Protein AF-A0A7V4H271-F1 (afdb_monomer_lite)

Structure (mmCIF, N/CA/C/O backbone):
data_AF-A0A7V4H271-F1
#
_entry.id   AF-A0A7V4H271-F1
#
loop_
_atom_site.group_PDB
_atom_site.id
_atom_site.type_symbol
_atom_site.label_atom_id
_atom_site.label_alt_id
_atom_site.label_comp_id
_atom_site.label_asym_id
_atom_site.label_entity_id
_atom_site.label_seq_id
_atom_site.pdbx_PDB_ins_code
_atom_site.Cartn_x
_atom_site.Cartn_y
_atom_site.Cartn_z
_atom_site.occupancy
_atom_site.B_iso_or_equiv
_atom_site.auth_seq_id
_atom_site.auth_comp_id
_atom_site.auth_asym_id
_atom_site.auth_atom_id
_atom_site.pdbx_PDB_model_num
ATOM 1 N N . MET A 1 1 ? 0.974 4.934 11.395 1.00 33.28 1 MET A N 1
ATOM 2 C CA . MET A 1 1 ? 0.168 5.145 12.630 1.00 33.28 1 MET A CA 1
ATOM 3 C C . MET A 1 1 ? -0.863 6.237 12.352 1.00 33.28 1 MET A C 1
ATOM 5 O O . MET A 1 1 ? -0.524 7.142 11.602 1.00 33.28 1 MET A O 1
ATOM 9 N N . PRO A 1 2 ? -2.109 6.169 12.863 1.00 35.03 2 PRO A N 1
ATOM 10 C CA . PRO A 1 2 ? -2.952 7.366 12.908 1.00 35.03 2 PRO A CA 1
ATOM 11 C C . PRO A 1 2 ? -2.211 8.422 13.735 1.00 35.03 2 PRO A C 1
ATOM 13 O O . PRO A 1 2 ? -1.497 8.028 14.656 1.00 35.03 2 PRO A O 1
ATOM 16 N N . GLY A 1 3 ? -2.304 9.696 13.335 1.00 47.62 3 GLY A N 1
ATOM 17 C CA . GLY A 1 3 ? -1.490 10.799 13.856 1.00 47.62 3 GLY A CA 1
ATOM 18 C C . GLY A 1 3 ? -1.219 10.650 15.347 1.00 47.62 3 GLY A C 1
ATOM 19 O O . GLY A 1 3 ? -2.148 10.459 16.128 1.00 47.62 3 GLY A O 1
ATOM 20 N N . ILE A 1 4 ? 0.059 10.624 15.725 1.00 58.94 4 ILE A N 1
ATOM 21 C CA . ILE A 1 4 ? 0.454 10.429 17.118 1.00 58.94 4 ILE A CA 1
ATOM 22 C C . ILE A 1 4 ? -0.065 11.643 17.889 1.00 58.94 4 ILE A C 1
ATOM 24 O O . ILE A 1 4 ? 0.517 12.722 17.819 1.00 58.94 4 ILE A O 1
ATOM 28 N N . VAL A 1 5 ? -1.187 11.471 18.586 1.00 68.25 5 VAL A N 1
ATOM 29 C CA . VAL A 1 5 ? -1.657 12.435 19.577 1.00 68.25 5 VAL A CA 1
ATOM 30 C C . VAL A 1 5 ? -0.711 12.299 20.768 1.00 68.25 5 VAL A C 1
ATOM 32 O O . VAL A 1 5 ? -0.564 11.181 21.279 1.00 68.25 5 VAL A O 1
ATOM 35 N N . PRO A 1 6 ? -0.037 13.374 21.210 1.00 76.38 6 PRO A N 1
ATOM 36 C CA . PRO A 1 6 ? 0.824 13.300 22.380 1.00 76.38 6 PRO A CA 1
ATOM 37 C C . PRO A 1 6 ? 0.046 12.743 23.576 1.00 76.38 6 PRO A C 1
ATOM 39 O O . PRO A 1 6 ? -1.102 13.126 23.807 1.00 76.38 6 PRO A O 1
ATOM 42 N N . LYS A 1 7 ? 0.660 11.836 24.347 1.00 76.25 7 LYS A N 1
ATOM 43 C CA . LYS A 1 7 ? 0.005 11.228 25.520 1.00 76.25 7 LYS A CA 1
ATOM 44 C C . LYS A 1 7 ? -0.513 12.285 26.501 1.00 76.25 7 LYS A C 1
ATOM 46 O O . LYS A 1 7 ? -1.609 12.120 27.018 1.00 76.25 7 LYS A O 1
ATOM 51 N N . SER A 1 8 ? 0.223 13.386 26.659 1.00 80.88 8 SER A N 1
ATOM 52 C CA . SER A 1 8 ? -0.173 14.536 27.477 1.00 80.88 8 SER A CA 1
ATOM 53 C C . SER A 1 8 ? -1.496 15.164 27.032 1.00 80.88 8 SER A C 1
ATOM 55 O O . SER A 1 8 ? -2.325 15.488 27.872 1.00 80.88 8 SER A O 1
ATOM 57 N N . VAL A 1 9 ? -1.740 15.274 25.722 1.00 84.19 9 VAL A N 1
ATOM 58 C CA . VAL A 1 9 ? -2.999 15.810 25.178 1.00 84.19 9 VAL A CA 1
ATOM 59 C C . VAL A 1 9 ? -4.154 14.843 25.440 1.00 84.19 9 VAL A C 1
ATOM 61 O O . VAL A 1 9 ? -5.241 15.263 25.824 1.00 84.19 9 VAL A O 1
ATOM 64 N N . LEU A 1 10 ? -3.927 13.534 25.282 1.00 84.69 10 LEU A N 1
ATOM 65 C CA . LEU A 1 10 ? -4.943 12.524 25.603 1.00 84.69 10 LEU A CA 1
ATOM 66 C C . LEU A 1 10 ? -5.294 12.517 27.095 1.00 84.69 10 LEU A C 1
ATOM 68 O O . LEU A 1 10 ? -6.457 12.335 27.445 1.00 84.69 10 LEU A O 1
ATOM 72 N N . GLU A 1 11 ? -4.307 12.696 27.969 1.00 85.56 11 GLU A N 1
ATOM 73 C CA . GLU A 1 11 ? -4.520 12.814 29.414 1.00 85.56 11 GLU A CA 1
ATOM 74 C C . GLU A 1 11 ? -5.268 14.097 29.775 1.00 85.56 11 GLU A C 1
ATOM 76 O O . GLU A 1 11 ? -6.215 14.037 30.555 1.00 85.56 11 GLU A O 1
ATOM 81 N N . GLU A 1 12 ? -4.928 15.231 29.160 1.00 87.88 12 GLU A N 1
ATOM 82 C CA . GLU A 1 12 ? -5.643 16.491 29.375 1.00 87.88 12 GLU A CA 1
ATOM 83 C C . GLU A 1 12 ? -7.119 16.390 28.968 1.00 87.88 12 GLU A C 1
ATOM 85 O O . GLU A 1 12 ? -8.000 16.806 29.721 1.00 87.88 12 GLU A O 1
ATOM 90 N N . ILE A 1 13 ? -7.409 15.767 27.821 1.00 89.81 13 ILE A N 1
ATOM 91 C CA . ILE A 1 13 ? -8.789 15.511 27.392 1.00 89.81 13 ILE A CA 1
ATOM 92 C C . ILE A 1 13 ? -9.503 14.607 28.405 1.00 89.81 13 ILE A C 1
ATOM 94 O O . ILE A 1 13 ? -10.624 14.915 28.795 1.00 89.81 13 ILE A O 1
ATOM 98 N N . ARG A 1 14 ? -8.865 13.529 28.888 1.00 88.06 14 ARG A N 1
ATOM 99 C CA . ARG A 1 14 ? -9.463 12.648 29.913 1.00 88.06 14 ARG A CA 1
ATOM 100 C C . ARG A 1 14 ? -9.766 13.376 31.218 1.00 88.06 14 ARG A C 1
ATOM 102 O O . ARG A 1 14 ? -10.777 13.085 31.839 1.00 88.06 14 ARG A O 1
ATOM 109 N N . LEU A 1 15 ? -8.908 14.307 31.633 1.00 87.56 15 LEU A N 1
ATOM 110 C CA . LEU A 1 15 ? -9.113 15.086 32.856 1.00 87.56 15 LEU A CA 1
ATOM 111 C C . LEU A 1 15 ? -10.290 16.060 32.742 1.00 87.56 15 LEU A C 1
ATOM 113 O O . LEU A 1 15 ? -10.926 16.364 33.747 1.00 87.56 15 LEU A O 1
ATOM 117 N N . ARG A 1 16 ? -10.578 16.554 31.533 1.00 91.25 16 ARG A N 1
ATOM 118 C CA . ARG A 1 16 ? -11.655 17.525 31.282 1.00 91.25 16 ARG A CA 1
ATOM 119 C C . ARG A 1 16 ? -12.960 16.899 30.793 1.00 91.25 16 ARG A C 1
ATOM 121 O O . ARG A 1 16 ? -13.993 17.561 30.807 1.00 91.25 16 ARG A O 1
ATOM 128 N N . CYS A 1 17 ? -12.928 15.653 30.334 1.00 92.94 17 CYS A N 1
ATOM 129 C CA . CYS A 1 17 ? -14.095 14.916 29.862 1.00 92.94 17 CYS A CA 1
ATOM 130 C C . CYS A 1 17 ? -14.428 13.777 30.821 1.00 92.94 17 CYS A C 1
ATOM 132 O O . CYS A 1 17 ? -14.028 12.636 30.584 1.00 92.94 17 CYS A O 1
ATOM 134 N N . ASP A 1 18 ? -15.206 14.079 31.864 1.00 94.50 18 ASP A N 1
ATOM 135 C CA . ASP A 1 18 ? -15.775 13.032 32.709 1.00 94.50 18 ASP A CA 1
ATOM 136 C C . ASP A 1 18 ? -16.677 12.112 31.875 1.00 94.50 18 ASP A C 1
ATOM 138 O O . ASP A 1 18 ? -17.563 12.560 31.137 1.00 94.50 18 ASP A O 1
ATOM 142 N N . ILE A 1 19 ? -16.441 10.804 31.973 1.00 95.38 19 ILE A N 1
ATOM 143 C CA . ILE A 1 19 ? -17.148 9.822 31.154 1.00 95.38 19 ILE A CA 1
ATOM 144 C C . ILE A 1 19 ? -18.667 9.824 31.386 1.00 95.38 19 ILE A C 1
ATOM 146 O O . ILE A 1 19 ? -19.418 9.567 30.445 1.00 95.38 19 ILE A O 1
ATOM 150 N N . ALA A 1 20 ? -19.143 10.111 32.602 1.00 95.69 20 ALA A N 1
ATOM 151 C CA . ALA A 1 20 ? -20.573 10.158 32.890 1.00 95.69 20 ALA A CA 1
ATOM 152 C C . ALA A 1 20 ? -21.220 11.403 32.280 1.00 95.69 20 ALA A C 1
ATOM 154 O O . ALA A 1 20 ? -22.315 11.293 31.734 1.00 95.69 20 ALA A O 1
ATOM 155 N N . ASP A 1 21 ? -20.524 12.540 32.278 1.00 94.56 21 ASP A N 1
ATOM 156 C CA . ASP A 1 21 ? -21.005 13.774 31.647 1.00 94.56 21 ASP A CA 1
ATOM 157 C C . ASP A 1 21 ? -21.030 13.662 30.118 1.00 94.56 21 ASP A C 1
ATOM 159 O O . ASP A 1 21 ? -21.967 14.119 29.452 1.00 94.56 21 ASP A O 1
ATOM 163 N N . VAL A 1 22 ? -20.003 13.035 29.535 1.00 95.00 22 VAL A N 1
ATOM 164 C CA . VAL A 1 22 ? -19.958 12.783 28.090 1.00 95.00 22 VAL A CA 1
ATOM 165 C C . VAL A 1 22 ? -21.084 11.841 27.688 1.00 95.00 22 VAL A C 1
ATOM 167 O O . VAL A 1 22 ? -21.885 12.200 26.829 1.00 95.00 22 VAL A O 1
ATOM 170 N N . ILE A 1 23 ? -21.206 10.674 28.321 1.00 96.19 23 ILE A N 1
ATOM 171 C CA . ILE A 1 23 ? -22.254 9.705 27.971 1.00 96.19 23 ILE A CA 1
ATOM 172 C C . ILE A 1 23 ? -23.649 10.275 28.266 1.00 96.19 23 ILE A C 1
ATOM 174 O O . ILE A 1 23 ? -24.548 10.155 27.436 1.00 96.19 23 ILE A O 1
ATOM 178 N N . GLY A 1 24 ? -23.815 10.949 29.405 1.00 94.94 24 GLY A N 1
ATOM 179 C CA . GLY A 1 24 ? -25.074 11.563 29.827 1.00 94.94 24 GLY A CA 1
ATOM 180 C C . GLY A 1 24 ? -25.591 12.641 28.874 1.00 94.94 24 GLY A C 1
ATOM 181 O O . GLY A 1 24 ? -26.789 12.914 28.859 1.00 94.94 24 GLY A O 1
ATOM 182 N N . SER A 1 25 ? -24.716 13.218 28.043 1.00 94.31 25 SER A N 1
ATOM 183 C CA . SER A 1 25 ? -25.130 14.149 26.987 1.00 94.31 25 SER A CA 1
ATOM 184 C C . SER A 1 25 ? -25.765 13.474 25.767 1.00 94.31 25 SER A C 1
ATOM 186 O O . SER A 1 25 ? -26.483 14.141 25.028 1.00 94.31 25 SER A O 1
ATOM 188 N N . TYR A 1 26 ? -25.542 12.171 25.566 1.00 92.56 26 TYR A N 1
ATOM 189 C CA . TYR A 1 26 ? -26.153 11.408 24.472 1.00 92.56 26 TYR A CA 1
ATOM 190 C C . TYR A 1 26 ? -27.491 10.791 24.873 1.00 92.56 26 TYR A C 1
ATOM 192 O O . TYR A 1 26 ? -28.430 10.770 24.079 1.00 92.56 26 TYR A O 1
ATOM 200 N N . PHE A 1 27 ? -27.591 10.274 26.098 1.00 94.88 27 PHE A N 1
ATOM 201 C CA . PHE A 1 27 ? -28.819 9.682 26.620 1.00 94.88 27 PHE A CA 1
ATOM 202 C C . PHE A 1 27 ? -28.852 9.700 28.148 1.00 94.88 27 PHE A C 1
ATOM 204 O O . PHE A 1 27 ? -27.830 9.807 28.824 1.00 94.88 27 PHE A O 1
ATOM 211 N N . HIS A 1 28 ? -30.055 9.563 28.705 1.00 94.06 28 HIS A N 1
ATOM 212 C CA . HIS A 1 28 ? -30.266 9.636 30.145 1.00 94.06 28 HIS A CA 1
ATOM 213 C C . HIS A 1 28 ? -29.589 8.477 30.897 1.00 94.06 28 HIS A C 1
ATOM 215 O O . HIS A 1 28 ? -29.847 7.301 30.630 1.00 94.06 28 HIS A O 1
ATOM 221 N N . LEU A 1 29 ? -28.771 8.828 31.890 1.00 95.94 29 LEU A N 1
ATOM 222 C CA . LEU A 1 29 ? -28.121 7.903 32.813 1.00 95.94 29 LEU A CA 1
ATOM 223 C C . LEU A 1 29 ? -28.858 7.874 34.158 1.00 95.94 29 LEU A C 1
ATOM 225 O O . LEU A 1 29 ? -28.983 8.894 34.834 1.00 95.94 29 LEU A O 1
ATOM 229 N N . GLN A 1 30 ? -29.292 6.690 34.593 1.00 95.06 30 GLN A N 1
ATOM 230 C CA . GLN A 1 30 ? -29.916 6.500 35.902 1.00 95.06 30 GLN A CA 1
ATOM 231 C C . GLN A 1 30 ? -28.858 6.226 36.971 1.00 95.06 30 GLN A C 1
ATOM 233 O O . GLN A 1 30 ? -28.007 5.349 36.812 1.00 95.06 30 GLN A O 1
ATOM 238 N N . LYS A 1 31 ? -28.923 6.935 38.100 1.00 94.69 31 LYS A N 1
ATOM 239 C CA . LYS A 1 31 ? -27.991 6.724 39.215 1.00 94.69 31 LYS A CA 1
ATOM 240 C C . LYS A 1 31 ? -28.221 5.357 39.870 1.00 94.69 31 LYS A C 1
ATOM 242 O O . LYS A 1 31 ? -29.351 4.977 40.162 1.00 94.69 31 LYS A O 1
ATOM 247 N N . SER A 1 32 ? -27.140 4.626 40.121 1.00 91.31 32 SER A N 1
ATOM 248 C CA . SER A 1 32 ? -27.144 3.307 40.758 1.00 91.31 32 SER A CA 1
ATOM 249 C C . SER A 1 32 ? -25.973 3.207 41.738 1.00 91.31 32 SER A C 1
ATOM 251 O O . SER A 1 32 ? -24.875 2.766 41.393 1.00 91.31 32 SER A O 1
ATOM 253 N N . GLY A 1 33 ? -26.201 3.657 42.975 1.00 91.88 33 GLY A N 1
ATOM 254 C CA . GLY A 1 33 ? -25.150 3.787 43.985 1.00 91.88 33 GLY A CA 1
ATOM 255 C C . GLY A 1 33 ? -24.101 4.825 43.571 1.00 91.88 33 GLY A C 1
ATOM 256 O O . GLY A 1 33 ? -24.437 5.977 43.298 1.00 91.88 33 GLY A O 1
ATOM 257 N N . ALA A 1 34 ? -22.835 4.404 43.518 1.00 89.81 34 ALA A N 1
ATOM 258 C CA . ALA A 1 34 ? -21.705 5.228 43.072 1.00 89.81 34 ALA A CA 1
ATOM 259 C C . ALA A 1 34 ? -21.472 5.200 41.543 1.00 89.81 34 ALA A C 1
ATOM 261 O O . ALA A 1 34 ? -20.534 5.824 41.053 1.00 89.81 34 ALA A O 1
ATOM 262 N N . ALA A 1 35 ? -22.288 4.453 40.797 1.00 94.44 35 ALA A N 1
ATOM 263 C CA . ALA A 1 35 ? -22.209 4.305 39.347 1.00 94.44 35 ALA A CA 1
ATOM 264 C C . ALA A 1 35 ? -23.510 4.779 38.681 1.00 94.44 35 ALA A C 1
ATOM 266 O O . ALA A 1 35 ? -24.483 5.131 39.352 1.00 94.44 35 ALA A O 1
ATOM 267 N N . PHE A 1 36 ? -23.537 4.746 37.354 1.00 97.25 36 PHE A N 1
ATOM 268 C CA . PHE A 1 36 ? -24.736 4.980 36.558 1.00 97.25 36 PHE A CA 1
ATOM 269 C C . PHE A 1 36 ? -25.075 3.755 35.714 1.00 97.25 36 PHE A C 1
ATOM 271 O O . PHE A 1 36 ? -24.195 2.952 35.398 1.00 97.25 36 PHE A O 1
ATOM 278 N N . LYS A 1 37 ? -26.350 3.623 35.346 1.00 96.75 37 LYS A N 1
ATOM 279 C CA . LYS A 1 37 ? -26.854 2.572 34.464 1.00 96.75 37 LYS A CA 1
ATOM 280 C C . LYS A 1 37 ? -27.816 3.117 33.408 1.00 96.75 37 LYS A C 1
ATOM 282 O O . LYS A 1 37 ? -28.496 4.114 33.648 1.00 96.75 37 LYS A O 1
ATOM 287 N N . ALA A 1 38 ? -27.899 2.443 32.268 1.00 96.69 38 ALA A N 1
ATOM 288 C CA . ALA A 1 38 ? -28.838 2.732 31.186 1.00 96.69 38 ALA A CA 1
ATOM 289 C C . ALA A 1 38 ? -29.110 1.479 30.336 1.00 96.69 38 ALA A C 1
ATOM 291 O O . ALA A 1 38 ? -28.474 0.438 30.520 1.00 96.69 38 ALA A O 1
ATOM 292 N N . LEU A 1 39 ? -30.063 1.582 29.406 1.00 96.31 39 LEU A N 1
ATOM 293 C CA . LEU A 1 39 ? -30.161 0.633 28.298 1.00 96.31 39 LEU A CA 1
ATOM 294 C C . LEU A 1 39 ? -28.960 0.838 27.371 1.00 96.31 39 LEU A C 1
ATOM 296 O O . LEU A 1 39 ? -28.545 1.969 27.118 1.00 96.31 39 LEU A O 1
ATOM 300 N N . CYS A 1 40 ? -28.389 -0.253 26.883 1.00 95.12 40 CYS A N 1
ATOM 301 C CA . CYS A 1 40 ? -27.230 -0.207 26.018 1.00 95.12 40 CYS A CA 1
ATOM 302 C C . CYS A 1 40 ? -27.588 0.388 24.651 1.00 95.12 40 CYS A C 1
ATOM 304 O O . CYS A 1 40 ? -28.499 -0.107 23.991 1.00 95.12 40 CYS A O 1
ATOM 306 N N . PRO A 1 41 ? -26.838 1.391 24.167 1.00 93.12 41 PRO A N 1
ATOM 307 C CA . PRO A 1 41 ? -27.053 1.939 22.830 1.00 93.12 41 PRO A CA 1
ATOM 308 C C . PRO A 1 41 ? -26.542 1.011 21.715 1.00 93.12 41 PRO A C 1
ATOM 310 O O . PRO A 1 41 ? -26.863 1.209 20.549 1.00 93.12 41 PRO A O 1
ATOM 313 N N . PHE A 1 42 ? -25.738 -0.004 22.053 1.00 91.19 42 PHE A N 1
ATOM 314 C CA . PHE A 1 42 ? -25.037 -0.853 21.081 1.00 91.19 42 PHE A CA 1
ATOM 315 C C . PHE A 1 42 ? -25.748 -2.175 20.780 1.00 91.19 42 PHE A C 1
ATOM 317 O O . PHE A 1 42 ? -25.318 -2.918 19.901 1.00 91.19 42 PHE A O 1
ATOM 324 N N . HIS A 1 43 ? -26.812 -2.503 21.512 1.00 92.25 43 HIS A N 1
ATOM 325 C CA . HIS A 1 43 ? -27.652 -3.663 21.228 1.00 92.25 43 HIS A CA 1
ATOM 326 C C . HIS A 1 43 ? -29.060 -3.451 21.788 1.00 92.25 43 HIS A C 1
ATOM 328 O O . HIS A 1 43 ? -29.272 -2.624 22.668 1.00 92.25 43 HIS A O 1
ATOM 334 N N . LYS A 1 44 ? -30.041 -4.198 21.277 1.00 92.31 44 LYS A N 1
ATOM 335 C CA . LYS A 1 44 ? -31.431 -4.086 21.734 1.00 92.31 44 LYS A CA 1
ATOM 336 C C . LYS A 1 44 ? -31.652 -4.924 22.992 1.00 92.31 44 LYS A C 1
ATOM 338 O O . LYS A 1 44 ? -31.523 -6.143 22.944 1.00 92.31 44 LYS A O 1
ATOM 343 N N . GLU A 1 45 ? -32.068 -4.278 24.075 1.00 92.94 45 GLU A N 1
ATOM 344 C CA . GLU A 1 45 ? -32.424 -4.921 25.344 1.00 92.94 45 GLU A CA 1
ATOM 345 C C . GLU A 1 45 ? -33.600 -4.211 26.035 1.00 92.94 45 GLU A C 1
ATOM 347 O O . GLU A 1 45 ? -33.958 -3.088 25.680 1.00 92.94 45 GLU A O 1
ATOM 352 N N . LYS A 1 46 ? -34.218 -4.877 27.020 1.00 91.94 46 LYS A N 1
ATOM 353 C CA . LYS A 1 46 ? -35.309 -4.311 27.844 1.00 91.94 46 LYS A CA 1
ATOM 354 C C . LYS A 1 46 ? -34.885 -3.995 29.279 1.00 91.94 46 LYS A C 1
ATOM 356 O O . LYS A 1 46 ? -35.549 -3.219 29.959 1.00 91.94 46 LYS A O 1
ATOM 361 N N . THR A 1 47 ? -33.802 -4.605 29.747 1.00 92.75 47 THR A N 1
ATOM 362 C CA . THR A 1 47 ? -33.257 -4.435 31.096 1.00 92.75 47 THR A CA 1
ATOM 363 C C . THR A 1 47 ? -31.939 -3.671 31.010 1.00 92.75 47 THR A C 1
ATOM 365 O O . THR A 1 47 ? -31.096 -4.090 30.227 1.00 92.75 47 THR A O 1
ATOM 368 N N . PRO A 1 48 ? -31.720 -2.595 31.789 1.00 94.81 48 PRO A N 1
ATOM 369 C CA . PRO A 1 48 ? -30.468 -1.838 31.753 1.00 94.81 48 PRO A CA 1
ATOM 370 C C . PRO A 1 48 ? -29.242 -2.710 32.058 1.00 94.81 48 PRO A C 1
ATOM 372 O O . PRO A 1 48 ? -29.087 -3.152 33.197 1.00 94.81 48 PRO A O 1
ATOM 375 N N . SER A 1 49 ? -28.365 -2.934 31.073 1.00 95.25 49 SER A N 1
ATOM 376 C CA . SER A 1 49 ? -27.084 -3.635 31.274 1.00 95.25 49 SER A CA 1
ATOM 377 C C . SER A 1 49 ? -25.859 -2.753 31.034 1.00 95.25 49 SER A C 1
ATOM 379 O O . SER A 1 49 ? -24.729 -3.184 31.277 1.00 95.25 49 SER A O 1
ATOM 381 N N . PHE A 1 50 ? -26.057 -1.515 30.577 1.00 97.25 50 PHE A N 1
ATOM 382 C CA . PHE A 1 50 ? -24.989 -0.554 30.335 1.00 97.25 50 PHE A CA 1
ATOM 383 C C . PHE A 1 50 ? -24.637 0.187 31.619 1.00 97.25 50 PHE A C 1
ATOM 385 O O . PHE A 1 50 ? -25.456 0.936 32.140 1.00 97.25 50 PHE A O 1
ATOM 392 N N . HIS A 1 51 ? -23.428 -0.017 32.134 1.00 97.31 51 HIS A N 1
ATOM 393 C CA . HIS A 1 51 ? -22.947 0.595 33.368 1.00 97.31 51 HIS A CA 1
ATOM 394 C C . HIS A 1 51 ? -21.824 1.590 33.082 1.00 97.31 51 HIS A C 1
ATOM 396 O O . HIS A 1 51 ? -20.902 1.298 32.321 1.00 97.31 51 HIS A O 1
ATOM 402 N N . VAL A 1 52 ? -21.859 2.738 33.757 1.00 97.62 52 VAL A N 1
ATOM 403 C CA . VAL A 1 52 ? -20.816 3.769 33.708 1.00 97.62 52 VAL A CA 1
ATOM 404 C C . VAL A 1 52 ? -20.257 3.968 35.108 1.00 97.62 52 VAL A C 1
ATOM 406 O O . VAL A 1 52 ? -21.006 4.190 36.061 1.00 97.62 52 VAL A O 1
ATOM 409 N N . ASN A 1 53 ? -18.936 3.883 35.245 1.00 96.44 53 ASN A N 1
ATOM 410 C CA . ASN A 1 53 ? -18.235 4.097 36.504 1.00 96.44 53 ASN A CA 1
ATOM 411 C C . ASN A 1 53 ? -17.402 5.389 36.419 1.00 96.44 53 ASN A C 1
ATOM 413 O O . ASN A 1 53 ? -16.311 5.352 35.842 1.00 96.44 53 ASN A O 1
ATOM 417 N N . PRO A 1 54 ? -17.865 6.502 37.021 1.00 93.69 54 PRO A N 1
ATOM 418 C CA . PRO A 1 54 ? -17.152 7.781 36.975 1.00 93.69 54 PRO A CA 1
ATOM 419 C C . PRO A 1 54 ? -15.791 7.708 37.671 1.00 93.69 54 PRO A C 1
ATOM 421 O O . PRO A 1 54 ? -14.801 8.235 37.186 1.00 93.69 54 PRO A O 1
ATOM 424 N N . ARG A 1 55 ? -15.676 6.970 38.782 1.00 91.88 55 ARG A N 1
ATOM 425 C CA . ARG A 1 55 ? -14.402 6.864 39.513 1.00 91.88 55 ARG A CA 1
ATOM 426 C C . ARG A 1 55 ? -13.313 6.173 38.691 1.00 91.88 55 ARG A C 1
ATOM 428 O O . ARG A 1 55 ? -12.147 6.535 38.784 1.00 91.88 55 ARG A O 1
ATOM 435 N N . ARG A 1 56 ? -13.687 5.150 37.921 1.00 92.31 56 ARG A N 1
ATOM 436 C CA . ARG A 1 56 ? -12.765 4.398 37.057 1.00 92.31 56 ARG A CA 1
ATOM 437 C C . ARG A 1 56 ? -12.660 4.977 35.643 1.00 92.31 56 ARG A C 1
ATOM 439 O O . ARG A 1 56 ? -11.842 4.472 34.885 1.00 92.31 56 ARG A O 1
ATOM 446 N N . GLN A 1 57 ? -13.472 5.980 35.295 1.00 94.44 57 GLN A N 1
ATOM 447 C CA . GLN A 1 57 ? -13.563 6.575 33.954 1.00 94.44 57 GLN A CA 1
ATOM 448 C C . GLN A 1 57 ? -13.764 5.532 32.834 1.00 94.44 57 GLN A C 1
ATOM 450 O O . GLN A 1 57 ? -13.145 5.601 31.773 1.00 94.44 57 GLN A O 1
ATOM 455 N N . ILE A 1 58 ? -14.630 4.541 33.078 1.00 95.69 58 ILE A N 1
ATOM 456 C CA . ILE A 1 58 ? -14.949 3.472 32.116 1.00 95.69 58 ILE A CA 1
ATOM 457 C C . ILE A 1 58 ? -16.449 3.195 32.040 1.00 95.69 58 ILE A C 1
ATOM 459 O O . ILE A 1 58 ? -17.184 3.391 33.013 1.00 95.69 58 ILE A O 1
ATOM 463 N N . PHE A 1 59 ? -16.880 2.659 30.901 1.00 97.12 59 PHE A N 1
ATOM 464 C CA . PHE A 1 59 ? -18.184 2.029 30.741 1.00 97.12 59 PHE A CA 1
ATOM 465 C C . PHE A 1 59 ? -18.028 0.539 30.424 1.00 97.12 59 PHE A C 1
ATOM 467 O O . PHE A 1 59 ? -17.010 0.101 29.879 1.00 97.12 59 PHE A O 1
ATOM 474 N N . HIS A 1 60 ? -19.049 -0.240 30.758 1.00 96.31 60 HIS A N 1
ATOM 475 C CA . HIS A 1 60 ? -19.149 -1.641 30.382 1.00 96.31 60 HIS A CA 1
ATOM 476 C C . HIS A 1 60 ? -20.615 -2.056 30.277 1.00 96.31 60 HIS A C 1
ATOM 478 O O . HIS A 1 60 ? -21.415 -1.779 31.170 1.00 96.31 60 HIS A O 1
ATOM 484 N N . CYS A 1 61 ? -20.959 -2.752 29.203 1.00 96.31 61 CYS A N 1
ATOM 485 C CA . CYS A 1 61 ? -22.253 -3.376 29.015 1.00 96.31 61 CYS A CA 1
ATOM 486 C C . CYS A 1 61 ? -22.168 -4.865 29.346 1.00 96.31 61 CYS A C 1
ATOM 488 O O . CYS A 1 61 ? -21.462 -5.617 28.678 1.00 96.31 61 CYS A O 1
ATOM 490 N N . PHE A 1 62 ? -22.924 -5.303 30.351 1.00 93.69 62 PHE A N 1
ATOM 491 C CA . PHE A 1 62 ? -22.967 -6.709 30.762 1.00 93.69 62 PHE A CA 1
ATOM 492 C C . PHE A 1 62 ? -23.788 -7.606 29.821 1.00 93.69 62 PHE A C 1
ATOM 494 O O . PHE A 1 62 ? -23.680 -8.823 29.925 1.00 93.69 62 PHE A O 1
ATOM 501 N N . GLY A 1 63 ? -24.573 -7.031 28.903 1.00 91.94 63 GLY A N 1
ATOM 502 C CA . GLY A 1 63 ? -25.312 -7.776 27.879 1.00 91.94 63 GLY A CA 1
ATOM 503 C C . GLY A 1 63 ? -24.462 -8.139 26.658 1.00 91.94 63 GLY A C 1
ATOM 504 O O . GLY A 1 63 ? -24.354 -9.309 26.306 1.00 91.94 63 GLY A O 1
ATOM 505 N N . CYS A 1 64 ? -23.832 -7.148 26.015 1.00 91.69 64 CYS A N 1
ATOM 506 C CA . CYS A 1 64 ? -23.074 -7.351 24.770 1.00 91.69 64 CYS A CA 1
ATOM 507 C C . CYS A 1 64 ? -21.544 -7.317 24.925 1.00 91.69 64 CYS A C 1
ATOM 509 O O . CYS A 1 64 ? -20.829 -7.500 23.943 1.00 91.69 64 CYS A O 1
ATOM 511 N N . GLY A 1 65 ? -21.023 -7.039 26.124 1.00 91.56 65 GLY A N 1
ATOM 512 C CA . GLY A 1 65 ? -19.582 -6.964 26.393 1.00 91.56 65 GLY A CA 1
ATOM 513 C C . GLY A 1 65 ? -18.893 -5.690 25.890 1.00 91.56 65 GLY A C 1
ATOM 514 O O . GLY A 1 65 ? -17.687 -5.533 26.071 1.00 91.56 65 GLY A O 1
ATOM 515 N N . ALA A 1 66 ? -19.623 -4.756 25.268 1.00 88.25 66 ALA A N 1
ATOM 516 C CA . ALA A 1 66 ? -19.054 -3.478 24.855 1.00 88.25 66 ALA A CA 1
ATOM 517 C C . ALA A 1 66 ? -18.556 -2.696 26.080 1.00 88.25 66 ALA A C 1
ATOM 519 O O . ALA A 1 66 ? -19.318 -2.430 27.008 1.00 88.25 66 ALA A O 1
ATOM 520 N N . GLY A 1 67 ? -17.290 -2.290 26.071 1.00 91.88 67 GLY A N 1
ATOM 521 C CA . GLY A 1 67 ? -16.684 -1.548 27.170 1.00 91.88 67 GLY A CA 1
ATOM 522 C C . GLY A 1 67 ? -15.445 -0.781 26.735 1.00 91.88 67 GLY A C 1
ATOM 523 O O . GLY A 1 67 ? -14.845 -1.072 25.696 1.00 91.88 67 GLY A O 1
ATOM 524 N N . GLY A 1 68 ? -15.067 0.215 27.528 1.00 92.44 68 GLY A N 1
ATOM 525 C CA . GLY A 1 68 ? -13.894 1.039 27.266 1.00 92.44 68 GLY A CA 1
ATOM 526 C C . GLY A 1 68 ? -13.911 2.369 28.007 1.00 92.44 68 GLY A C 1
ATOM 527 O O . GLY A 1 68 ? -14.700 2.577 28.929 1.00 92.44 68 GLY A O 1
ATOM 528 N N . ASP A 1 69 ? -13.010 3.257 27.596 1.00 93.50 69 ASP A N 1
ATOM 529 C CA . ASP A 1 69 ? -12.932 4.632 28.082 1.00 93.50 69 ASP A CA 1
ATOM 530 C C . ASP A 1 69 ? -13.844 5.575 27.273 1.00 93.50 69 ASP A C 1
ATOM 532 O O . ASP A 1 69 ? -14.572 5.160 26.364 1.00 93.50 69 ASP A O 1
ATOM 536 N N . VAL A 1 70 ? -13.807 6.864 27.615 1.00 94.50 70 VAL A N 1
ATOM 537 C CA . VAL A 1 70 ? -14.609 7.910 26.966 1.00 94.50 70 VAL A CA 1
ATOM 538 C C . VAL A 1 70 ? -14.368 7.997 25.451 1.00 94.50 70 VAL A C 1
ATOM 540 O O . VAL A 1 70 ? -15.320 8.169 24.691 1.00 94.50 70 VAL A O 1
ATOM 543 N N . PHE A 1 71 ? -13.131 7.784 24.979 1.00 93.19 71 PHE A N 1
ATOM 544 C CA . PHE A 1 71 ? -12.826 7.763 23.544 1.00 93.19 71 PHE A CA 1
ATOM 545 C C . PHE A 1 71 ? -13.472 6.562 22.869 1.00 93.19 71 PHE A C 1
ATOM 547 O O . PHE A 1 71 ? -14.107 6.704 21.825 1.00 93.19 71 PHE A O 1
ATOM 554 N N . LYS A 1 72 ? -13.340 5.376 23.475 1.00 91.00 72 LYS A N 1
ATOM 555 C CA . LYS A 1 72 ? -13.947 4.156 22.943 1.00 91.00 72 LYS A CA 1
ATOM 556 C C . LYS A 1 72 ? -15.466 4.276 22.863 1.00 91.00 72 LYS A C 1
ATOM 558 O O . LYS A 1 72 ? -16.041 3.791 21.893 1.00 91.00 72 LYS A O 1
ATOM 563 N N . PHE A 1 73 ? -16.100 4.931 23.835 1.00 95.19 73 PHE A N 1
ATOM 564 C CA . PHE A 1 73 ? -17.532 5.210 23.787 1.00 95.19 73 PHE A CA 1
ATOM 565 C C . PHE A 1 73 ? -17.893 6.067 22.567 1.00 95.19 73 PHE A C 1
ATOM 567 O O . PHE A 1 73 ? -18.712 5.630 21.764 1.00 95.19 73 PHE A O 1
ATOM 574 N N . VAL A 1 74 ? -17.245 7.227 22.385 1.00 91.38 74 VAL A N 1
ATOM 575 C CA . VAL A 1 74 ? -17.522 8.126 21.246 1.00 91.38 74 VAL A CA 1
ATOM 576 C C . VAL A 1 74 ? -17.271 7.419 19.917 1.00 91.38 74 VAL A C 1
ATOM 578 O O . VAL A 1 74 ? -18.107 7.490 19.027 1.00 91.38 74 VAL A O 1
ATOM 581 N N . MET A 1 75 ? -16.183 6.655 19.792 1.00 91.12 75 MET A N 1
ATOM 582 C CA . MET A 1 75 ? -15.911 5.867 18.582 1.00 91.12 75 MET A CA 1
ATOM 583 C C . MET A 1 75 ? -17.038 4.885 18.248 1.00 91.12 75 MET A C 1
ATOM 585 O O . MET A 1 75 ? -17.383 4.722 17.082 1.00 91.12 75 MET A O 1
ATOM 589 N N . LEU A 1 76 ? -17.579 4.192 19.254 1.00 82.88 76 LEU A N 1
ATOM 590 C CA . LEU A 1 76 ? -18.643 3.210 19.047 1.00 82.88 76 LEU A CA 1
ATOM 591 C C . LEU A 1 76 ? -19.998 3.872 18.785 1.00 82.88 76 LEU A C 1
ATOM 593 O O . LEU A 1 76 ? -20.753 3.368 17.961 1.00 82.88 76 LEU A O 1
ATOM 597 N N . TYR A 1 77 ? -20.305 4.966 19.484 1.00 88.94 77 TYR A N 1
ATOM 598 C CA . TYR A 1 77 ? -21.595 5.647 19.390 1.00 88.94 77 TYR A CA 1
ATOM 599 C C . TYR A 1 77 ? -21.719 6.474 18.104 1.00 88.94 77 TYR A C 1
ATOM 601 O O . TYR A 1 77 ? -22.728 6.382 17.415 1.00 88.94 77 TYR A O 1
ATOM 609 N N . GLU A 1 78 ? -20.664 7.203 17.735 1.00 83.94 78 GLU A N 1
ATOM 610 C CA . GLU A 1 78 ? -20.610 8.045 16.528 1.00 83.94 78 GLU A CA 1
ATOM 611 C C . GLU A 1 78 ? -20.101 7.289 15.291 1.00 83.94 78 GLU A C 1
ATOM 613 O O . GLU A 1 78 ? -20.038 7.841 14.196 1.00 83.94 78 GLU A O 1
ATOM 618 N N . ALA A 1 79 ? -19.700 6.023 15.453 1.00 84.12 79 ALA A N 1
ATOM 619 C CA . ALA A 1 79 ? -19.098 5.202 14.401 1.00 84.12 79 ALA A CA 1
ATOM 620 C C . ALA A 1 79 ? -17.874 5.860 13.720 1.00 84.12 79 ALA A C 1
ATOM 622 O O . ALA A 1 79 ? -17.646 5.701 12.518 1.00 84.12 79 ALA A O 1
ATOM 623 N N . VAL A 1 80 ? -17.057 6.580 14.495 1.00 74.56 80 VAL A N 1
ATOM 624 C CA . VAL A 1 80 ? -15.866 7.300 14.015 1.00 74.56 80 VAL A CA 1
ATOM 625 C C . VAL A 1 80 ? -14.556 6.633 14.436 1.00 74.56 80 VAL A C 1
ATOM 627 O O . VAL A 1 80 ? -14.493 5.825 15.367 1.00 74.56 80 VAL A O 1
ATOM 630 N N . ASP A 1 81 ? -13.464 6.990 13.757 1.00 75.56 81 ASP A N 1
ATOM 631 C CA . ASP A 1 81 ? -12.130 6.542 14.148 1.00 75.56 81 ASP A CA 1
ATOM 632 C C . ASP A 1 81 ? -11.595 7.272 15.397 1.00 75.56 81 ASP A C 1
ATOM 634 O O . ASP A 1 81 ? -12.149 8.261 15.877 1.00 75.56 81 ASP A O 1
ATOM 638 N N . PHE A 1 82 ? -10.487 6.766 15.945 1.00 80.50 82 PHE A N 1
ATOM 639 C CA . PHE A 1 82 ? -9.904 7.286 17.185 1.00 80.50 82 PHE A CA 1
ATOM 640 C C . PHE A 1 82 ? -9.494 8.763 17.091 1.00 80.50 82 PHE A C 1
ATOM 642 O O . PHE A 1 82 ? -9.685 9.506 18.046 1.00 80.50 82 PHE A O 1
ATOM 649 N N . ILE A 1 83 ? -8.943 9.208 15.956 1.00 80.88 83 ILE A N 1
ATOM 650 C CA . ILE A 1 83 ? -8.494 10.602 15.801 1.00 80.88 83 ILE A CA 1
ATOM 651 C C . ILE A 1 83 ? -9.692 11.544 15.759 1.00 80.88 83 ILE A C 1
ATOM 653 O O . ILE A 1 83 ? -9.671 12.589 16.405 1.00 80.88 83 ILE A O 1
ATOM 657 N N . THR A 1 84 ? -10.749 11.158 15.050 1.00 76.50 84 THR A N 1
ATOM 658 C CA . THR A 1 84 ? -11.999 11.918 15.003 1.00 76.50 84 THR A CA 1
ATOM 659 C C . THR A 1 84 ? -12.626 12.003 16.394 1.00 76.50 84 THR A C 1
ATOM 661 O O . THR A 1 84 ? -12.929 13.104 16.848 1.00 76.50 84 THR A O 1
ATOM 664 N N . ALA A 1 85 ? -12.692 10.889 17.133 1.00 84.19 85 ALA A N 1
ATOM 665 C CA . ALA A 1 85 ? -13.171 10.883 18.517 1.00 84.19 85 ALA A CA 1
ATOM 666 C C . ALA A 1 85 ? -12.328 11.782 19.444 1.00 84.19 85 ALA A C 1
ATOM 668 O O . ALA A 1 85 ? -12.879 12.507 20.272 1.00 84.19 85 ALA A O 1
ATOM 669 N N . VAL A 1 86 ? -10.998 11.785 19.288 1.00 88.06 86 VAL A N 1
ATOM 670 C CA . VAL A 1 86 ? -10.101 12.684 20.034 1.00 88.06 86 VAL A CA 1
ATOM 671 C C . VAL A 1 86 ? -10.406 14.150 19.728 1.00 88.06 86 VAL A C 1
ATOM 673 O O . VAL A 1 86 ? -10.472 14.945 20.659 1.00 88.06 86 VAL A O 1
ATOM 676 N N . ARG A 1 87 ? -10.623 14.518 18.458 1.00 84.44 87 ARG A N 1
ATOM 677 C CA . ARG A 1 87 ? -10.947 15.905 18.073 1.00 84.44 87 ARG A CA 1
ATOM 678 C C . ARG A 1 87 ? -12.281 16.363 18.661 1.00 84.44 87 ARG A C 1
ATOM 680 O O . ARG A 1 87 ? -12.325 17.440 19.242 1.00 84.44 87 ARG A O 1
ATOM 687 N N . MET A 1 88 ? -13.317 15.527 18.582 1.00 86.00 88 MET A N 1
ATOM 688 C CA . MET A 1 88 ? -14.641 15.831 19.144 1.00 86.00 88 MET A CA 1
ATOM 689 C C . MET A 1 88 ? -14.574 16.074 20.656 1.00 86.00 88 MET A C 1
ATOM 691 O O . MET A 1 88 ? -15.135 17.039 21.172 1.00 86.00 88 MET A O 1
ATOM 695 N N . LEU A 1 89 ? -13.852 15.215 21.381 1.00 90.75 89 LEU A N 1
ATOM 696 C CA . LEU A 1 89 ? -13.692 15.367 22.827 1.00 90.75 89 LEU A CA 1
ATOM 697 C C . LEU A 1 89 ? -12.793 16.548 23.194 1.00 90.75 89 LEU A C 1
ATOM 699 O O . LEU A 1 89 ? -13.036 17.210 24.198 1.00 90.75 89 LEU A O 1
ATOM 703 N N . ALA A 1 90 ? -11.785 16.854 22.384 1.00 87.88 90 ALA A N 1
ATOM 704 C CA . ALA A 1 90 ? -10.927 18.000 22.630 1.00 87.88 90 ALA A CA 1
ATOM 705 C C . ALA A 1 90 ? -11.631 19.339 22.407 1.00 87.88 90 ALA A C 1
ATOM 707 O O . ALA A 1 90 ? -11.446 20.254 23.204 1.00 87.88 90 ALA A O 1
ATOM 708 N N . GLU A 1 91 ? -12.470 19.436 21.374 1.00 87.31 91 GLU A N 1
ATOM 709 C CA . GLU A 1 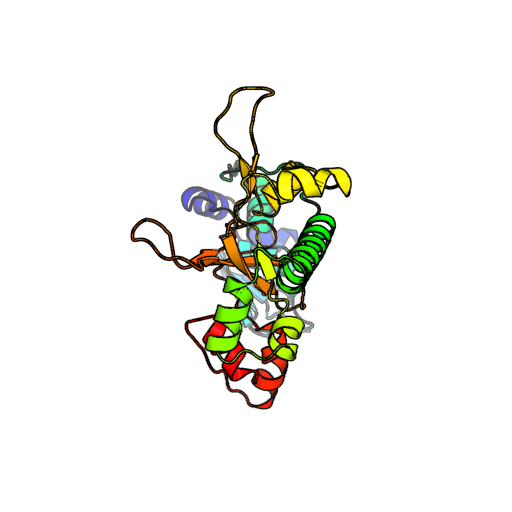91 ? -13.331 20.597 21.143 1.00 87.31 91 GLU A CA 1
ATOM 710 C C . GLU A 1 91 ? -14.261 20.818 22.339 1.00 87.31 91 GLU A C 1
ATOM 712 O O . GLU A 1 91 ? -14.296 21.910 22.906 1.00 87.31 91 GLU A O 1
ATOM 717 N N . ARG A 1 92 ? -14.907 19.747 22.818 1.00 87.19 92 ARG A N 1
ATOM 718 C CA . ARG A 1 92 ? -15.727 19.784 24.036 1.00 87.19 92 ARG A CA 1
ATOM 719 C C . ARG A 1 92 ? -14.936 20.205 25.279 1.00 87.19 92 ARG A C 1
ATOM 721 O O . ARG A 1 92 ? -15.464 20.914 26.128 1.00 87.19 92 ARG A O 1
ATOM 728 N N . ALA A 1 93 ? -13.687 19.762 25.401 1.00 87.12 93 ALA A N 1
ATOM 729 C CA . ALA A 1 93 ? -12.807 20.062 26.529 1.00 87.12 93 ALA A CA 1
ATOM 730 C C . ALA A 1 93 ? -12.111 21.438 26.438 1.00 87.12 93 ALA A C 1
ATOM 732 O O . ALA A 1 93 ? -11.389 21.824 27.367 1.00 87.12 93 ALA A O 1
ATOM 733 N N . GLY A 1 94 ? -12.258 22.155 25.318 1.00 85.69 94 GLY A N 1
ATOM 734 C CA . GLY A 1 94 ? -11.485 23.365 25.026 1.00 85.69 94 GLY A CA 1
ATOM 735 C C . GLY A 1 94 ? -9.972 23.114 24.962 1.00 85.69 94 GLY A C 1
ATOM 736 O O . GLY A 1 94 ? -9.184 23.990 25.321 1.00 85.69 94 GLY A O 1
ATOM 737 N N . VAL A 1 95 ? -9.551 21.906 24.572 1.00 84.00 95 VAL A N 1
ATOM 738 C CA . VAL A 1 95 ? -8.142 21.506 24.444 1.00 84.00 95 VAL A CA 1
ATOM 739 C C . VAL A 1 95 ? -7.729 21.636 22.985 1.00 84.00 95 VAL A C 1
ATOM 741 O O . VAL A 1 95 ? -8.320 21.032 22.093 1.00 84.00 95 VAL A O 1
ATOM 744 N N . THR A 1 96 ? -6.678 22.410 22.720 1.00 75.19 96 THR A N 1
ATOM 745 C CA . THR A 1 96 ? -6.143 22.527 21.360 1.00 75.19 96 THR A CA 1
ATOM 746 C C . THR A 1 96 ? -5.323 21.286 21.026 1.00 75.19 96 THR A C 1
ATOM 748 O O . THR A 1 96 ? -4.180 21.145 21.461 1.00 75.19 96 THR A O 1
ATOM 751 N N . VAL A 1 97 ? -5.876 20.388 20.213 1.00 66.88 97 VAL A N 1
ATOM 752 C CA . VAL A 1 97 ? -5.113 19.255 19.676 1.00 66.88 97 VAL A CA 1
ATOM 753 C C . VAL A 1 97 ? -4.288 19.750 18.502 1.00 66.88 97 VAL A C 1
ATOM 755 O O . VAL A 1 97 ? -4.754 19.778 17.366 1.00 66.88 97 VAL A O 1
ATOM 758 N N . ARG A 1 98 ? -3.031 20.106 18.768 1.00 57.28 98 ARG A N 1
ATOM 759 C CA . ARG A 1 98 ? -2.019 20.165 17.713 1.00 57.28 98 ARG A CA 1
ATOM 760 C C . ARG A 1 98 ? -1.634 18.732 17.389 1.00 57.28 98 ARG A C 1
ATOM 762 O O . ARG A 1 98 ? -0.724 18.163 17.989 1.00 57.28 98 ARG A O 1
ATOM 769 N N . LEU A 1 99 ? -2.386 18.112 16.482 1.00 52.00 99 LEU A N 1
ATOM 770 C CA . LEU A 1 99 ? -1.855 16.957 15.773 1.00 52.00 99 LEU A CA 1
ATOM 771 C C . LEU A 1 99 ? -0.560 17.439 15.107 1.00 52.00 99 LEU A C 1
ATOM 773 O O . LEU A 1 99 ? -0.483 18.599 14.702 1.00 52.00 99 LEU A O 1
ATOM 777 N N . ASN A 1 100 ? 0.466 16.594 15.008 1.00 41.94 100 ASN A N 1
ATOM 778 C CA . ASN A 1 100 ? 1.532 16.852 14.044 1.00 41.94 100 ASN A CA 1
ATOM 779 C C . ASN A 1 100 ? 0.882 16.782 12.657 1.00 41.94 100 ASN A C 1
ATOM 781 O O . ASN A 1 100 ? 0.852 15.734 12.014 1.00 41.94 100 ASN A O 1
ATOM 785 N N . GLU A 1 101 ? 0.275 17.896 12.264 1.00 36.31 101 GLU A N 1
ATOM 786 C CA . GLU A 1 101 ? -0.303 18.192 10.970 1.00 36.31 101 GLU A CA 1
ATOM 787 C C . GLU A 1 101 ? 0.861 18.402 10.008 1.00 36.31 101 GLU A C 1
ATOM 789 O O . GLU A 1 101 ? 1.093 19.490 9.493 1.00 36.31 101 GLU A O 1
ATOM 794 N N . HIS A 1 102 ? 1.606 17.332 9.737 1.00 33.75 102 HIS A N 1
ATOM 795 C CA . HIS A 1 102 ? 2.153 17.216 8.401 1.00 33.75 102 HIS A CA 1
ATOM 796 C C . HIS A 1 102 ? 0.972 16.880 7.486 1.00 33.75 102 HIS A C 1
ATOM 798 O O . HIS A 1 102 ? 0.588 15.728 7.309 1.00 33.75 102 HIS A O 1
ATOM 804 N N . GLU A 1 103 ? 0.377 17.969 6.996 1.00 33.84 103 GLU A N 1
ATOM 805 C CA . GLU A 1 103 ? -0.421 18.069 5.778 1.00 33.84 103 GLU A CA 1
ATOM 806 C C . GLU A 1 103 ? -1.811 17.414 5.813 1.00 33.84 103 GLU A C 1
ATOM 808 O O . GLU A 1 103 ? -2.100 16.456 5.099 1.00 33.84 103 GLU A O 1
ATOM 813 N N . ALA A 1 104 ? -2.756 18.049 6.514 1.00 35.88 104 ALA A N 1
ATOM 814 C CA . ALA A 1 104 ? -4.103 18.148 5.950 1.00 35.88 104 ALA A CA 1
ATOM 815 C C . ALA A 1 104 ? -4.065 19.186 4.815 1.00 35.88 104 ALA A C 1
ATOM 817 O O . ALA A 1 104 ? -4.511 20.322 4.956 1.00 35.88 104 ALA A O 1
ATOM 818 N N . GLY A 1 105 ? -3.480 18.786 3.683 1.00 41.44 105 GLY A N 1
ATOM 819 C CA . GLY A 1 105 ? -3.804 19.402 2.402 1.00 41.44 105 GLY A CA 1
ATOM 820 C C . GLY A 1 105 ? -5.306 19.253 2.101 1.00 41.44 105 GLY A C 1
ATOM 821 O O . GLY A 1 105 ? -6.027 18.603 2.869 1.00 41.44 105 GLY A O 1
ATOM 822 N N . PRO A 1 106 ? -5.806 19.833 0.993 1.00 41.69 106 PRO A N 1
ATOM 823 C CA . PRO A 1 106 ? -7.189 19.628 0.555 1.00 41.69 106 PRO A CA 1
ATOM 824 C C . PRO A 1 106 ? -7.532 18.138 0.629 1.00 41.69 106 PRO A C 1
ATOM 826 O O . PRO A 1 106 ? -6.676 17.320 0.289 1.00 41.69 106 PRO A O 1
ATOM 829 N N . ALA A 1 107 ? -8.731 17.806 1.130 1.00 55.09 107 ALA A N 1
ATOM 830 C CA . ALA A 1 107 ? -9.177 16.437 1.383 1.00 55.09 107 ALA A CA 1
ATOM 831 C C . ALA A 1 107 ? -8.668 15.511 0.275 1.00 55.09 107 ALA A C 1
ATOM 833 O O . ALA A 1 107 ? -9.101 15.620 -0.871 1.00 55.09 107 ALA A O 1
ATOM 834 N N . VAL A 1 108 ? -7.671 14.681 0.603 1.00 64.44 108 VAL A N 1
ATOM 835 C CA . VAL A 1 108 ? -7.005 13.860 -0.405 1.00 64.44 108 VAL A CA 1
ATOM 836 C C . VAL A 1 108 ? -8.058 12.921 -0.959 1.00 64.44 108 VAL A C 1
ATOM 838 O O . VAL A 1 108 ? -8.545 12.041 -0.244 1.00 64.44 108 VAL A O 1
ATOM 841 N N . ASP A 1 109 ? -8.432 13.143 -2.216 1.00 83.62 109 ASP A N 1
ATOM 842 C CA . ASP A 1 109 ? -9.430 12.339 -2.896 1.00 83.62 109 ASP A CA 1
ATOM 843 C C . ASP A 1 109 ? -8.886 10.918 -3.054 1.00 83.62 109 ASP A C 1
ATOM 845 O O . ASP A 1 109 ? -8.125 10.594 -3.971 1.00 83.62 109 ASP A O 1
ATOM 849 N N . LYS A 1 110 ? -9.258 10.056 -2.104 1.00 86.62 110 LYS A N 1
ATOM 850 C CA . LYS A 1 110 ? -8.852 8.653 -2.093 1.00 86.62 110 LYS A CA 1
ATOM 851 C C . LYS A 1 110 ? -9.320 7.937 -3.352 1.00 86.62 110 LYS A C 1
ATOM 853 O O . LYS A 1 110 ? -8.615 7.043 -3.803 1.00 86.62 110 LYS A O 1
ATOM 858 N N . THR A 1 111 ? -10.461 8.324 -3.921 1.00 89.81 111 THR A N 1
ATOM 859 C CA . THR A 1 111 ? -10.979 7.740 -5.163 1.00 89.81 111 THR A CA 1
ATOM 860 C C . THR A 1 111 ? -10.021 8.026 -6.310 1.00 89.81 111 THR A C 1
ATOM 862 O O . THR A 1 111 ? -9.602 7.097 -7.000 1.00 89.81 111 THR A O 1
ATOM 865 N N . ALA A 1 112 ? -9.578 9.279 -6.446 1.00 91.25 112 ALA A N 1
ATOM 866 C CA . ALA A 1 112 ? -8.558 9.648 -7.421 1.00 91.25 112 ALA A CA 1
ATOM 867 C C . ALA A 1 112 ? -7.222 8.926 -7.172 1.00 91.25 112 ALA A C 1
ATOM 869 O O . ALA A 1 112 ? -6.578 8.483 -8.123 1.00 91.25 112 ALA A O 1
ATOM 870 N N . LEU A 1 113 ? -6.812 8.749 -5.909 1.00 94.94 113 LEU A N 1
ATOM 871 C CA . LEU A 1 113 ? -5.585 8.013 -5.591 1.00 94.94 113 LEU A CA 1
ATOM 872 C C . LEU A 1 113 ? -5.673 6.514 -5.912 1.00 94.94 113 LEU A C 1
ATOM 874 O O . LEU A 1 113 ? -4.669 5.947 -6.344 1.00 94.94 113 LEU A O 1
ATOM 878 N N . TYR A 1 114 ? -6.827 5.869 -5.714 1.00 95.81 114 TYR A N 1
ATOM 879 C CA . TYR A 1 114 ? -7.033 4.478 -6.133 1.00 95.81 114 TYR A CA 1
ATOM 880 C C . TYR A 1 114 ? -6.915 4.357 -7.655 1.00 95.81 114 TYR A C 1
ATOM 882 O O . TYR A 1 114 ? -6.128 3.545 -8.137 1.00 95.81 114 TYR A O 1
ATOM 890 N N . ALA A 1 115 ? -7.605 5.229 -8.399 1.00 96.12 115 ALA A N 1
ATOM 891 C CA . ALA A 1 115 ? -7.533 5.253 -9.859 1.00 96.12 115 ALA A CA 1
ATOM 892 C C . ALA A 1 115 ? -6.096 5.485 -10.364 1.00 96.12 115 ALA A C 1
ATOM 894 O O . ALA A 1 115 ? -5.658 4.843 -11.317 1.00 96.12 115 ALA A O 1
ATOM 895 N N . LEU A 1 116 ? -5.332 6.360 -9.700 1.00 97.81 116 LEU A N 1
ATOM 896 C CA . LEU A 1 116 ? -3.918 6.583 -10.008 1.00 97.81 116 LEU A CA 1
ATOM 897 C C . LEU A 1 116 ? -3.067 5.323 -9.777 1.00 97.81 116 LEU A C 1
ATOM 899 O O . LEU A 1 116 ? -2.253 4.978 -10.632 1.00 97.81 116 LEU A O 1
ATOM 903 N N . HIS A 1 117 ? -3.245 4.619 -8.654 1.00 98.50 117 HIS A N 1
ATOM 904 C CA . HIS A 1 117 ? -2.505 3.380 -8.380 1.00 98.50 117 HIS A CA 1
ATOM 905 C C . HIS A 1 117 ? -2.821 2.281 -9.393 1.00 98.50 117 HIS A C 1
ATOM 907 O O . HIS A 1 117 ? -1.905 1.599 -9.848 1.00 98.50 117 HIS A O 1
ATOM 913 N N . GLU A 1 118 ? -4.089 2.124 -9.770 1.00 98.06 118 GLU A N 1
ATOM 914 C CA . GLU A 1 118 ? -4.512 1.172 -10.800 1.00 98.06 118 GLU A CA 1
ATOM 915 C C . GLU A 1 118 ? -3.894 1.512 -12.162 1.00 98.06 118 GLU A C 1
ATOM 917 O O . GLU A 1 118 ? -3.306 0.643 -12.810 1.00 98.06 118 GLU A O 1
ATOM 922 N N . ALA A 1 119 ? -3.932 2.785 -12.568 1.00 98.38 119 ALA A N 1
ATOM 923 C CA . ALA A 1 119 ? -3.344 3.236 -13.827 1.00 98.38 119 ALA A CA 1
ATOM 924 C C . ALA A 1 119 ? -1.817 3.038 -13.867 1.00 98.38 119 ALA A C 1
ATOM 926 O O . ALA A 1 119 ? -1.266 2.623 -14.888 1.00 98.38 119 ALA A O 1
ATOM 927 N N . VAL A 1 120 ? -1.126 3.291 -12.753 1.00 98.69 120 VAL A N 1
ATOM 928 C CA . VAL A 1 120 ? 0.326 3.085 -12.637 1.00 98.69 120 VAL A CA 1
ATOM 929 C C . VAL A 1 120 ? 0.682 1.599 -12.573 1.00 98.69 120 VAL A C 1
ATOM 931 O O . VAL A 1 120 ? 1.668 1.186 -13.182 1.00 98.69 120 VAL A O 1
ATOM 934 N N . ALA A 1 121 ? -0.127 0.768 -11.910 1.00 98.62 121 ALA A N 1
ATOM 935 C CA . ALA A 1 121 ? 0.052 -0.682 -11.926 1.00 98.62 121 ALA A CA 1
ATOM 936 C C . ALA A 1 121 ? -0.072 -1.240 -13.352 1.00 98.62 121 ALA A C 1
ATOM 938 O O . ALA A 1 121 ? 0.795 -1.998 -13.788 1.00 98.62 121 ALA A O 1
ATOM 939 N N . ALA A 1 122 ? -1.090 -0.802 -14.101 1.00 98.44 122 ALA A N 1
ATOM 940 C CA . ALA A 1 122 ? -1.270 -1.172 -15.502 1.00 98.44 122 ALA A CA 1
ATOM 941 C C . ALA A 1 122 ? -0.087 -0.715 -16.373 1.00 98.44 122 ALA A C 1
ATOM 943 O O . ALA A 1 122 ? 0.428 -1.501 -17.169 1.00 98.44 122 ALA A O 1
ATOM 944 N N . LEU A 1 123 ? 0.400 0.517 -16.177 1.00 98.56 123 LEU A N 1
ATOM 945 C CA . LEU A 1 123 ? 1.580 1.037 -16.874 1.00 98.56 123 LEU A CA 1
ATOM 946 C C . LEU A 1 123 ? 2.825 0.187 -16.606 1.00 98.56 123 LEU A C 1
ATOM 948 O O . LEU A 1 123 ? 3.536 -0.185 -17.540 1.00 98.56 123 LEU A O 1
ATOM 952 N N . TYR A 1 124 ? 3.117 -0.121 -15.343 1.00 98.75 124 TYR A N 1
ATOM 953 C CA . TYR A 1 124 ? 4.278 -0.937 -14.996 1.00 98.75 124 TYR A CA 1
ATOM 954 C C . TYR A 1 124 ? 4.159 -2.363 -15.530 1.00 98.75 124 TYR A C 1
ATOM 956 O O . TYR A 1 124 ? 5.159 -2.919 -15.989 1.00 98.75 124 TYR A O 1
ATOM 964 N N . GLN A 1 125 ? 2.965 -2.955 -15.507 1.00 98.50 125 GLN A N 1
ATOM 965 C CA . GLN A 1 125 ? 2.727 -4.267 -16.100 1.00 98.50 125 GLN A CA 1
ATOM 966 C C . GLN A 1 125 ? 2.957 -4.237 -17.617 1.00 98.50 125 GLN A C 1
ATOM 968 O O . GLN A 1 125 ? 3.707 -5.058 -18.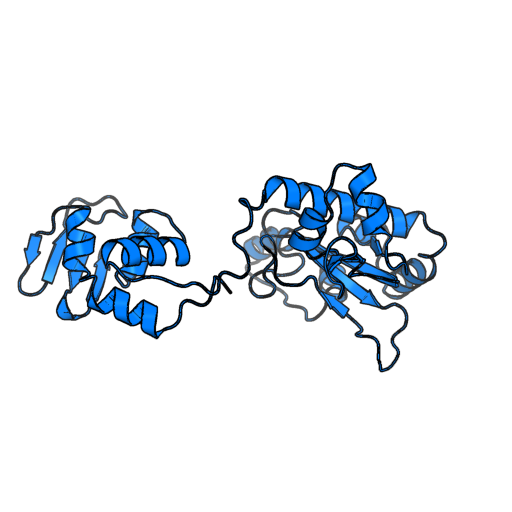146 1.00 98.50 125 GLN A O 1
ATOM 973 N N . GLU A 1 126 ? 2.399 -3.251 -18.322 1.00 98.19 126 GLU A N 1
ATOM 974 C CA . GLU A 1 126 ? 2.649 -3.053 -19.752 1.00 98.19 126 GLU A CA 1
ATOM 975 C C . GLU A 1 126 ? 4.145 -2.876 -20.044 1.00 98.19 126 GLU A C 1
ATOM 977 O O . GLU A 1 126 ? 4.673 -3.472 -20.984 1.00 98.19 126 GLU A O 1
ATOM 982 N N . THR A 1 127 ? 4.846 -2.117 -19.202 1.00 98.19 127 THR A N 1
ATOM 983 C CA . THR A 1 127 ? 6.283 -1.861 -19.337 1.00 98.19 127 THR A CA 1
ATOM 984 C C . THR A 1 127 ? 7.090 -3.151 -19.174 1.00 98.19 127 THR A C 1
ATOM 986 O O . THR A 1 127 ? 7.977 -3.417 -19.986 1.00 98.19 127 THR A O 1
ATOM 989 N N . LEU A 1 128 ? 6.752 -3.999 -18.193 1.00 98.31 128 LEU A N 1
ATOM 990 C CA . LEU A 1 128 ? 7.377 -5.315 -18.013 1.00 98.31 128 LEU A CA 1
ATOM 991 C C . LEU A 1 128 ? 7.206 -6.202 -19.250 1.00 98.31 128 LEU A C 1
ATOM 993 O O . LEU A 1 128 ? 8.130 -6.928 -19.619 1.00 98.31 128 LEU A O 1
ATOM 997 N N . HIS A 1 129 ? 6.039 -6.147 -19.892 1.00 96.25 129 HIS A N 1
ATOM 998 C CA . HIS A 1 129 ? 5.740 -6.963 -21.064 1.00 96.25 129 HIS A CA 1
ATOM 999 C C . HIS A 1 129 ? 6.376 -6.435 -22.353 1.00 96.25 129 HIS A C 1
ATOM 1001 O O . HIS A 1 129 ? 6.899 -7.231 -23.129 1.00 96.25 129 HIS A O 1
ATOM 1007 N N . LYS A 1 130 ? 6.328 -5.120 -22.593 1.00 96.38 130 LYS A N 1
ATOM 1008 C CA . LYS A 1 130 ? 6.657 -4.525 -23.899 1.00 96.38 130 LYS A CA 1
ATOM 1009 C C . LYS A 1 130 ? 8.042 -3.889 -23.973 1.00 96.38 130 LYS A C 1
ATOM 1011 O O . LYS A 1 130 ? 8.616 -3.845 -25.056 1.00 96.38 130 LYS A O 1
ATOM 1016 N N . SER A 1 131 ? 8.582 -3.377 -22.866 1.00 96.31 131 SER A N 1
ATOM 1017 C CA . SER A 1 131 ? 9.852 -2.647 -22.906 1.00 96.31 131 SER A CA 1
ATOM 1018 C C . SER A 1 131 ? 11.034 -3.591 -23.128 1.00 96.31 131 SER A C 1
ATOM 1020 O O . SER A 1 131 ? 11.140 -4.647 -22.490 1.00 96.31 131 SER A O 1
ATOM 1022 N N . ALA A 1 132 ? 11.959 -3.190 -24.002 1.00 96.06 132 ALA A N 1
ATOM 1023 C CA . ALA A 1 132 ? 13.241 -3.868 -24.174 1.00 96.06 132 ALA A CA 1
ATOM 1024 C C . ALA A 1 132 ? 14.081 -3.811 -22.885 1.00 96.06 132 ALA A C 1
ATOM 1026 O O . ALA A 1 132 ? 14.688 -4.808 -22.508 1.00 96.06 132 ALA A O 1
ATOM 1027 N N . GLU A 1 133 ? 14.019 -2.693 -22.155 1.00 94.12 133 GLU A N 1
ATOM 1028 C CA . GLU A 1 133 ? 14.719 -2.472 -20.879 1.00 94.12 133 GLU A CA 1
ATOM 1029 C C . GLU A 1 133 ? 14.303 -3.479 -19.791 1.00 94.12 133 GLU A C 1
ATOM 1031 O O . GLU A 1 133 ? 15.086 -3.849 -18.923 1.00 94.12 133 GLU A O 1
ATOM 1036 N N . ALA A 1 134 ? 13.079 -4.007 -19.875 1.00 96.50 134 ALA A N 1
ATOM 1037 C CA . ALA A 1 134 ? 12.569 -4.996 -18.931 1.00 96.50 134 ALA A CA 1
ATOM 1038 C C . ALA A 1 134 ? 13.049 -6.440 -19.215 1.00 96.50 134 ALA A C 1
ATOM 1040 O O . ALA A 1 134 ? 12.555 -7.380 -18.588 1.00 96.50 134 ALA A O 1
ATOM 1041 N N . ALA A 1 135 ? 13.989 -6.654 -20.146 1.00 96.50 135 ALA A N 1
ATOM 1042 C CA . ALA A 1 135 ? 14.504 -7.986 -20.483 1.00 96.50 135 ALA A CA 1
ATOM 1043 C C . ALA A 1 135 ? 15.082 -8.721 -19.263 1.00 96.50 135 ALA A C 1
ATOM 1045 O O . ALA A 1 135 ? 14.681 -9.854 -18.985 1.00 96.50 135 ALA A O 1
ATOM 1046 N N . ASP A 1 136 ? 15.924 -8.050 -18.477 1.00 95.12 136 ASP A N 1
ATOM 1047 C CA . ASP A 1 136 ? 16.534 -8.631 -17.276 1.00 95.12 136 ASP A CA 1
ATOM 1048 C C . ASP A 1 136 ? 15.500 -8.911 -16.178 1.00 95.12 136 ASP A C 1
ATOM 1050 O O . ASP A 1 136 ? 15.593 -9.907 -15.456 1.00 95.12 136 ASP A O 1
ATOM 1054 N N . ALA A 1 137 ? 14.458 -8.077 -16.081 1.00 96.50 137 ALA A N 1
ATOM 1055 C CA . ALA A 1 137 ? 13.332 -8.323 -15.187 1.00 96.50 137 ALA A CA 1
ATOM 1056 C C . ALA A 1 137 ? 12.582 -9.605 -15.556 1.00 96.50 137 ALA A C 1
ATOM 1058 O O . ALA A 1 137 ? 12.330 -10.441 -14.685 1.00 96.50 137 ALA A O 1
ATOM 1059 N N . ARG A 1 138 ? 12.269 -9.795 -16.842 1.00 97.19 138 ARG A N 1
ATOM 1060 C CA . ARG A 1 138 ? 11.612 -11.015 -17.330 1.00 97.19 138 ARG A CA 1
ATOM 1061 C C . ARG A 1 138 ? 12.489 -12.249 -17.112 1.00 97.19 138 ARG A C 1
ATOM 1063 O O . ARG A 1 138 ? 11.995 -13.254 -16.604 1.00 97.19 138 ARG A O 1
ATOM 1070 N N . ALA A 1 139 ? 13.785 -12.157 -17.410 1.00 95.94 139 ALA A N 1
ATOM 1071 C CA . ALA A 1 139 ? 14.739 -13.239 -17.175 1.00 95.94 139 ALA A CA 1
ATOM 1072 C C . ALA A 1 139 ? 14.833 -13.609 -15.684 1.00 95.94 139 ALA A C 1
ATOM 1074 O O . ALA A 1 139 ? 14.835 -14.790 -15.326 1.00 95.94 139 ALA A O 1
ATOM 1075 N N . TYR A 1 140 ? 14.841 -12.612 -14.795 1.00 95.88 140 TYR A N 1
ATOM 1076 C CA . TYR A 1 140 ? 14.827 -12.843 -13.354 1.00 95.88 140 TYR A CA 1
ATOM 1077 C C . TYR A 1 140 ? 13.562 -13.576 -12.891 1.00 95.88 140 TYR A C 1
ATOM 1079 O O . TYR A 1 140 ? 13.659 -14.542 -12.134 1.00 95.88 140 TYR A O 1
ATOM 1087 N N . LEU A 1 141 ? 12.381 -13.129 -13.330 1.00 96.31 141 LEU A N 1
ATOM 1088 C CA . LEU A 1 141 ? 11.103 -13.744 -12.956 1.00 96.31 141 LEU A CA 1
ATOM 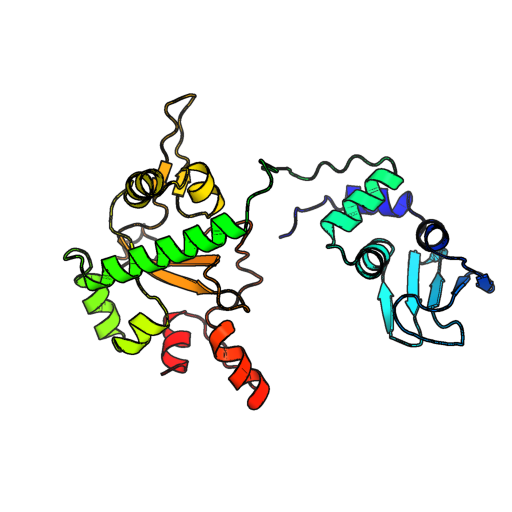1089 C C . LEU A 1 141 ? 11.003 -15.191 -13.461 1.00 96.31 141 LEU A C 1
ATOM 1091 O O . LEU A 1 141 ? 10.597 -16.071 -12.702 1.00 96.31 141 LEU A O 1
ATOM 1095 N N . ALA A 1 142 ? 11.479 -15.455 -14.681 1.00 95.50 142 ALA A N 1
ATOM 1096 C CA . ALA A 1 142 ? 11.580 -16.805 -15.228 1.00 95.50 142 ALA A CA 1
ATOM 1097 C C . ALA A 1 142 ? 12.529 -17.691 -14.400 1.00 95.50 142 ALA A C 1
ATOM 1099 O O . ALA A 1 142 ? 12.166 -18.803 -14.023 1.00 95.50 142 ALA A O 1
ATOM 1100 N N . LYS A 1 143 ? 13.708 -17.179 -14.011 1.00 95.62 143 LYS A N 1
ATOM 1101 C CA . LYS A 1 143 ? 14.642 -17.890 -13.114 1.00 95.62 143 LYS A CA 1
ATOM 1102 C C . LYS A 1 143 ? 14.024 -18.192 -11.744 1.00 95.62 143 LYS A C 1
ATOM 1104 O O . LYS A 1 143 ? 14.390 -19.170 -11.095 1.00 95.62 143 LYS A O 1
ATOM 1109 N N . ARG A 1 144 ? 13.086 -17.356 -11.292 1.00 94.69 144 ARG A N 1
ATOM 1110 C CA . ARG A 1 144 ? 12.297 -17.565 -10.070 1.00 94.69 144 ARG A CA 1
ATOM 1111 C C . ARG A 1 144 ? 11.090 -18.483 -10.255 1.00 94.69 144 ARG A C 1
ATOM 1113 O O . ARG A 1 144 ? 10.364 -18.671 -9.285 1.00 94.69 144 ARG A O 1
ATOM 1120 N N . GLN A 1 145 ? 10.920 -19.079 -11.438 1.00 94.88 145 GLN A N 1
ATOM 1121 C CA . GLN A 1 145 ? 9.840 -20.016 -11.760 1.00 94.88 145 GLN A CA 1
ATOM 1122 C C . GLN A 1 145 ? 8.457 -19.385 -11.543 1.00 94.88 145 GLN A C 1
ATOM 1124 O O . GLN A 1 145 ? 7.532 -20.014 -11.040 1.00 94.88 145 GLN A O 1
ATOM 1129 N N . LEU A 1 146 ? 8.324 -18.102 -11.889 1.00 95.56 146 LEU A N 1
ATOM 1130 C CA . LEU A 1 146 ? 7.036 -17.418 -11.906 1.00 95.56 146 LEU A CA 1
ATOM 1131 C C . LEU A 1 146 ? 6.493 -17.451 -13.338 1.00 95.56 146 LEU A C 1
ATOM 1133 O O . LEU A 1 146 ? 7.073 -16.794 -14.208 1.00 95.56 146 LEU A O 1
ATOM 1137 N N . PRO A 1 147 ? 5.423 -18.214 -13.612 1.00 94.44 147 PRO A N 1
ATOM 1138 C CA . PRO A 1 147 ? 4.920 -18.355 -14.963 1.00 94.44 147 PRO A CA 1
ATOM 1139 C C . PRO A 1 147 ? 4.121 -17.105 -15.392 1.00 94.44 147 PRO A C 1
ATOM 1141 O O . PRO A 1 147 ? 3.671 -16.323 -14.542 1.00 94.44 147 PRO A O 1
ATOM 1144 N N . PRO A 1 148 ? 3.958 -16.854 -16.706 1.00 94.06 148 PRO A N 1
ATOM 1145 C CA . PRO A 1 148 ? 3.377 -15.610 -17.223 1.00 94.06 148 PRO A CA 1
ATOM 1146 C C . PRO A 1 148 ? 1.967 -15.291 -16.709 1.00 94.06 148 PRO A C 1
ATOM 1148 O O . PRO A 1 148 ? 1.612 -14.124 -16.548 1.00 94.06 148 PRO A O 1
ATOM 1151 N N . GLU A 1 149 ? 1.151 -16.306 -16.453 1.00 94.88 149 GLU A N 1
ATOM 1152 C CA . GLU A 1 149 ? -0.189 -16.186 -15.885 1.00 94.88 149 GLU A CA 1
ATOM 1153 C C . GLU A 1 149 ? -0.164 -15.673 -14.445 1.00 94.88 149 GLU A C 1
ATOM 1155 O O . GLU A 1 149 ? -0.982 -14.824 -14.102 1.00 94.88 149 GLU A O 1
ATOM 1160 N N . ILE A 1 150 ? 0.816 -16.090 -13.639 1.00 95.19 150 ILE A N 1
ATOM 1161 C CA . ILE A 1 150 ? 1.009 -15.611 -12.266 1.00 95.19 150 ILE A CA 1
ATOM 1162 C C . ILE A 1 150 ? 1.558 -14.188 -12.265 1.00 95.19 150 ILE A C 1
ATOM 1164 O O . ILE A 1 150 ? 1.062 -13.335 -11.533 1.00 95.19 150 ILE A O 1
ATOM 1168 N N . ILE A 1 151 ? 2.536 -13.901 -13.132 1.00 96.25 151 ILE A N 1
ATOM 1169 C CA . ILE A 1 151 ? 3.051 -12.538 -13.338 1.00 96.25 151 ILE A CA 1
ATOM 1170 C C . ILE A 1 151 ? 1.891 -11.591 -13.671 1.00 96.25 151 ILE A C 1
ATOM 1172 O O . ILE A 1 151 ? 1.777 -10.509 -13.092 1.00 96.25 151 ILE A O 1
ATOM 1176 N N . ARG A 1 152 ? 0.994 -12.020 -14.567 1.00 96.00 152 ARG A N 1
ATOM 1177 C CA . ARG A 1 152 ? -0.176 -11.241 -14.970 1.00 96.00 152 ARG A CA 1
ATOM 1178 C C . ARG A 1 152 ? -1.198 -11.111 -13.848 1.00 96.00 152 ARG A C 1
ATOM 1180 O O . ARG A 1 152 ? -1.642 -10.002 -13.567 1.00 96.00 152 ARG A O 1
ATOM 1187 N N . SER A 1 153 ? -1.560 -12.223 -13.209 1.00 94.81 153 SER A N 1
ATOM 1188 C CA . SER A 1 153 ? -2.622 -12.253 -12.208 1.00 94.81 153 SER A CA 1
ATOM 1189 C C . SER A 1 153 ? -2.246 -11.442 -10.976 1.00 94.81 153 SER A C 1
ATOM 1191 O O . SER A 1 153 ? -3.112 -10.761 -10.442 1.00 94.81 153 SER A O 1
ATOM 1193 N N . PHE A 1 154 ? -0.983 -11.462 -10.537 1.00 96.88 154 PHE A N 1
ATOM 1194 C CA . PHE A 1 154 ? -0.480 -10.645 -9.426 1.00 96.88 154 PHE A CA 1
ATOM 1195 C C . PHE A 1 154 ? -0.130 -9.205 -9.826 1.00 96.88 154 PHE A C 1
ATOM 1197 O O . PHE A 1 154 ? 0.251 -8.412 -8.967 1.00 96.88 154 PHE A O 1
ATOM 1204 N N . GLY A 1 155 ? -0.266 -8.843 -11.105 1.00 97.19 155 GLY A N 1
ATOM 1205 C CA . GLY A 1 155 ? -0.012 -7.482 -11.571 1.00 97.19 155 GLY A CA 1
ATOM 1206 C C . GLY A 1 155 ? 1.464 -7.084 -11.539 1.00 97.19 155 GLY A C 1
ATOM 1207 O O . GLY A 1 155 ? 1.765 -5.903 -11.378 1.00 97.19 155 GLY A O 1
ATOM 1208 N N . LEU A 1 156 ? 2.395 -8.041 -11.629 1.00 98.44 156 LEU A N 1
ATOM 1209 C CA . LEU A 1 156 ? 3.825 -7.729 -11.589 1.00 98.44 156 LEU A CA 1
ATOM 1210 C C . LEU A 1 156 ? 4.179 -6.813 -12.760 1.00 98.44 156 LEU A C 1
ATOM 1212 O O . LEU A 1 156 ? 3.711 -6.999 -13.884 1.00 98.44 156 LEU A O 1
ATOM 1216 N N . GLY A 1 157 ? 5.034 -5.838 -12.479 1.00 98.50 157 GLY A N 1
ATOM 1217 C CA . GLY A 1 157 ? 5.436 -4.824 -13.439 1.00 98.50 157 GLY A CA 1
ATOM 1218 C C . GLY A 1 157 ? 6.920 -4.496 -13.381 1.00 98.50 157 GLY A C 1
ATOM 1219 O O . GLY A 1 157 ? 7.696 -5.118 -12.654 1.00 98.50 157 GLY A O 1
ATOM 1220 N N . TYR A 1 158 ? 7.317 -3.498 -14.159 1.00 98.56 158 TYR A N 1
ATOM 1221 C CA . TYR A 1 158 ? 8.672 -2.972 -14.195 1.00 98.56 158 TYR A CA 1
ATOM 1222 C C . TYR A 1 158 ? 8.629 -1.449 -14.199 1.00 98.56 158 TYR A C 1
ATOM 1224 O O . TYR A 1 158 ? 7.935 -0.851 -15.020 1.00 98.56 158 TYR A O 1
ATOM 1232 N N . ALA A 1 159 ? 9.374 -0.844 -13.279 1.00 98.00 159 ALA A N 1
ATOM 1233 C CA . ALA A 1 159 ? 9.649 0.582 -13.280 1.00 98.00 159 ALA A CA 1
ATOM 1234 C C . ALA A 1 159 ? 10.963 0.821 -14.045 1.00 98.00 159 ALA A C 1
ATOM 1236 O O . ALA A 1 159 ? 11.996 0.318 -13.582 1.00 98.00 159 ALA A O 1
ATOM 1237 N N . PRO A 1 160 ? 10.937 1.563 -15.172 1.00 96.06 160 PRO A N 1
ATOM 1238 C CA . PRO A 1 160 ? 12.134 1.941 -15.925 1.00 96.06 160 PRO A CA 1
ATOM 1239 C C . PRO A 1 160 ? 13.194 2.608 -15.054 1.00 96.06 160 PRO A C 1
ATOM 1241 O O . PRO A 1 160 ? 12.871 3.255 -14.056 1.00 96.06 160 PRO A O 1
ATOM 1244 N N . ASP A 1 161 ? 14.463 2.478 -15.417 1.00 94.00 161 ASP A N 1
ATOM 1245 C CA . ASP A 1 161 ? 15.574 3.164 -14.759 1.00 94.00 161 ASP A CA 1
ATOM 1246 C C . ASP A 1 161 ? 15.691 4.619 -15.238 1.00 94.00 161 ASP A C 1
ATOM 1248 O O . ASP A 1 161 ? 16.657 5.046 -15.867 1.00 94.00 161 ASP A O 1
ATOM 1252 N N . GLN A 1 162 ? 14.641 5.396 -14.971 1.00 91.94 162 GLN A N 1
ATOM 1253 C CA . GLN A 1 162 ? 14.529 6.803 -15.348 1.00 91.94 162 GLN A CA 1
ATOM 1254 C C . GLN A 1 162 ? 14.086 7.632 -14.147 1.00 91.94 162 GLN A C 1
ATOM 1256 O O . GLN A 1 162 ? 13.261 7.207 -13.343 1.00 91.94 162 GLN A O 1
ATOM 1261 N N . TRP A 1 163 ? 14.625 8.843 -14.016 1.00 90.94 163 TRP A N 1
ATOM 1262 C CA . TRP A 1 163 ? 14.328 9.715 -12.877 1.00 90.94 163 TRP A CA 1
ATOM 1263 C C . TRP A 1 163 ? 12.946 10.366 -12.937 1.00 90.94 163 TRP A C 1
ATOM 1265 O O . TRP A 1 163 ? 12.480 10.858 -11.917 1.00 90.94 163 TRP A O 1
ATOM 1275 N N . ASP A 1 164 ? 12.309 10.401 -14.100 1.00 93.06 164 ASP A N 1
ATOM 1276 C CA . ASP A 1 164 ? 11.122 11.211 -14.368 1.00 93.06 164 ASP A CA 1
ATOM 1277 C C . ASP A 1 164 ? 10.088 10.485 -15.247 1.00 93.06 164 ASP A C 1
ATOM 1279 O O . ASP A 1 164 ? 9.277 11.125 -15.920 1.00 93.06 164 ASP A O 1
ATOM 1283 N N . PHE A 1 165 ? 10.084 9.148 -15.242 1.00 96.62 165 PHE A N 1
ATOM 1284 C CA . PHE A 1 165 ? 9.152 8.350 -16.040 1.00 96.62 165 PHE A CA 1
ATOM 1285 C C . PHE A 1 165 ? 7.688 8.645 -15.679 1.00 96.62 165 PHE A C 1
ATOM 1287 O O . PHE A 1 165 ? 6.907 9.050 -16.545 1.00 96.62 165 PHE A O 1
ATOM 1294 N N . LEU A 1 166 ? 7.316 8.522 -14.402 1.00 97.38 166 LEU A N 1
ATOM 1295 C CA . LEU A 1 166 ? 5.988 8.876 -13.907 1.00 97.38 166 LEU A CA 1
ATOM 1296 C C . LEU A 1 166 ? 5.760 10.387 -13.910 1.00 97.38 166 LEU A C 1
ATOM 1298 O O . LEU A 1 166 ? 4.660 10.824 -14.253 1.00 97.38 166 LEU A O 1
ATOM 1302 N N . VAL A 1 167 ? 6.785 11.183 -13.589 1.00 95.00 167 VAL A N 1
ATOM 1303 C CA . VAL A 1 167 ? 6.716 12.658 -13.619 1.00 95.00 167 VAL A CA 1
ATOM 1304 C C . VAL A 1 167 ? 6.292 13.170 -15.001 1.00 95.00 167 VAL A C 1
ATOM 1306 O O . VAL A 1 167 ? 5.452 14.063 -15.094 1.00 95.00 167 VAL A O 1
ATOM 1309 N N . ASN A 1 168 ? 6.803 12.567 -16.077 1.00 95.00 168 ASN A N 1
ATOM 1310 C CA . ASN A 1 168 ? 6.464 12.923 -17.456 1.00 95.00 168 ASN A CA 1
ATOM 1311 C C . ASN A 1 168 ? 5.179 12.243 -17.963 1.00 95.00 168 ASN A C 1
ATOM 1313 O O . ASN A 1 168 ? 4.529 12.745 -18.888 1.00 95.00 168 ASN A O 1
ATOM 1317 N N . TRP A 1 169 ? 4.816 11.087 -17.404 1.00 97.31 169 TRP A N 1
ATOM 1318 C CA . TRP A 1 169 ? 3.639 10.308 -17.798 1.00 97.31 169 TRP A CA 1
ATOM 1319 C C . TRP A 1 169 ? 2.331 10.863 -17.221 1.00 97.31 169 TRP A C 1
ATOM 1321 O O . TRP A 1 169 ? 1.315 10.879 -17.923 1.00 97.31 169 TRP A O 1
ATOM 1331 N N . ALA A 1 170 ? 2.356 11.321 -15.968 1.00 94.62 170 ALA A N 1
ATOM 1332 C CA . ALA A 1 170 ? 1.168 11.675 -15.196 1.00 94.62 170 ALA A CA 1
ATOM 1333 C C . ALA A 1 170 ? 0.418 12.919 -15.704 1.00 94.62 170 ALA A C 1
ATOM 1335 O O . ALA A 1 170 ? -0.790 12.805 -15.938 1.00 94.62 170 ALA A O 1
ATOM 1336 N N . PRO A 1 171 ? 1.078 14.065 -15.977 1.00 92.69 171 PRO A N 1
ATOM 1337 C CA . PRO A 1 171 ? 0.386 15.260 -16.463 1.00 92.69 171 PRO A CA 1
ATOM 1338 C C . PRO A 1 171 ? -0.329 15.035 -17.799 1.00 92.69 171 PRO A C 1
ATOM 1340 O O . PRO A 1 171 ? -1.426 15.542 -18.014 1.00 92.69 171 PRO A O 1
ATOM 1343 N N . LYS A 1 172 ? 0.240 14.191 -18.674 1.00 95.44 172 LYS A N 1
ATOM 1344 C CA . LYS A 1 172 ? -0.358 13.803 -19.967 1.00 95.44 172 LYS A CA 1
ATOM 1345 C C . LYS A 1 172 ? -1.667 13.015 -19.818 1.00 95.44 172 LYS A C 1
ATOM 1347 O O . LYS A 1 172 ? -2.361 12.802 -20.804 1.00 95.44 172 LYS A O 1
ATOM 1352 N N . ARG A 1 173 ? -1.982 12.556 -18.605 1.00 93.94 173 ARG A N 1
ATOM 1353 C CA . ARG A 1 173 ? -3.184 11.787 -18.247 1.00 93.94 173 ARG A CA 1
ATOM 1354 C C . ARG A 1 173 ? -4.074 12.507 -17.235 1.00 93.94 173 ARG A C 1
ATOM 1356 O O . ARG A 1 173 ? -4.996 11.903 -16.704 1.00 93.94 173 ARG A O 1
ATOM 1363 N N . GLY A 1 174 ? -3.809 13.788 -16.976 1.00 91.88 174 GLY A N 1
ATOM 1364 C CA . GLY A 1 174 ? -4.606 14.598 -16.054 1.00 91.88 174 GLY A CA 1
ATOM 1365 C C . GLY A 1 174 ? -4.291 14.378 -14.573 1.00 91.88 174 GLY A C 1
ATOM 1366 O O . GLY A 1 174 ? -5.029 14.880 -13.732 1.00 91.88 174 GLY A O 1
ATOM 1367 N N . TYR A 1 175 ? -3.205 13.672 -14.239 1.00 93.56 175 TYR A N 1
ATOM 1368 C CA . TYR A 1 175 ? -2.749 13.535 -12.856 1.00 93.56 175 TYR A CA 1
ATOM 1369 C C . TYR A 1 175 ? -1.742 14.632 -12.504 1.00 93.56 175 TYR A C 1
ATOM 1371 O O . TYR A 1 175 ? -0.789 14.882 -13.248 1.00 93.56 175 TYR A O 1
ATOM 1379 N N . SER A 1 176 ? -1.919 15.270 -11.349 1.00 91.69 176 SER A N 1
ATOM 1380 C CA . SER A 1 176 ? -0.978 16.270 -10.843 1.00 91.69 176 SER A CA 1
ATOM 1381 C C . SER A 1 176 ? 0.218 15.619 -10.141 1.00 91.69 176 SER A C 1
ATOM 1383 O O . SER A 1 176 ? 0.119 14.539 -9.557 1.00 91.69 176 SER A O 1
ATOM 1385 N N . LEU A 1 177 ? 1.357 16.317 -10.106 1.00 90.25 177 LEU A N 1
ATOM 1386 C CA . LEU A 1 177 ? 2.525 15.861 -9.338 1.00 90.25 177 LEU A CA 1
ATOM 1387 C C . LEU A 1 177 ? 2.229 15.753 -7.834 1.00 90.25 177 LEU A C 1
ATOM 1389 O O . LEU A 1 177 ? 2.746 14.856 -7.175 1.00 90.25 177 LEU A O 1
ATOM 1393 N N . SER A 1 178 ? 1.334 16.597 -7.308 1.00 89.50 178 SER A N 1
ATOM 1394 C CA . SER A 1 178 ? 0.871 16.502 -5.919 1.00 89.50 178 SER A CA 1
ATOM 1395 C C . SER A 1 178 ? 0.086 15.216 -5.641 1.00 89.50 178 SER A C 1
ATOM 1397 O O . SER A 1 178 ? 0.234 14.641 -4.566 1.00 89.50 178 SER A O 1
ATOM 1399 N N . GLN A 1 179 ? -0.701 14.713 -6.601 1.00 92.62 179 GLN A N 1
ATOM 1400 C CA . GLN A 1 179 ? -1.369 13.415 -6.465 1.00 92.62 179 GLN A CA 1
ATOM 1401 C C . GLN A 1 179 ? -0.356 12.267 -6.451 1.00 92.62 179 GLN A C 1
ATOM 1403 O O . GLN A 1 179 ? -0.494 11.346 -5.648 1.00 92.62 179 GLN A O 1
ATOM 1408 N N . LEU A 1 180 ? 0.682 12.325 -7.292 1.00 94.69 180 LEU A N 1
ATOM 1409 C CA . LEU A 1 180 ? 1.741 11.309 -7.308 1.00 94.69 180 LEU A CA 1
ATOM 1410 C C . LEU A 1 180 ? 2.548 11.311 -6.005 1.00 94.69 180 LEU A C 1
ATOM 1412 O O . LEU A 1 180 ? 2.919 10.246 -5.509 1.00 94.69 180 LEU A O 1
ATOM 1416 N N . GLU A 1 181 ? 2.815 12.492 -5.450 1.00 91.62 181 GLU A N 1
ATOM 1417 C CA . GLU A 1 181 ? 3.502 12.650 -4.167 1.00 91.62 181 GLU A CA 1
ATOM 1418 C C . GLU A 1 181 ? 2.650 12.084 -3.024 1.00 91.62 181 GLU A C 1
ATOM 1420 O O . GLU A 1 181 ? 3.128 11.239 -2.267 1.00 91.62 181 GLU A O 1
ATOM 1425 N N . ALA A 1 182 ? 1.359 12.433 -2.969 1.00 90.38 182 ALA A N 1
ATOM 1426 C CA . ALA A 1 182 ? 0.412 11.888 -1.992 1.00 90.38 182 ALA A CA 1
ATOM 1427 C C . ALA A 1 182 ? 0.217 10.363 -2.124 1.00 90.38 182 ALA A C 1
ATOM 1429 O O . ALA A 1 182 ? -0.029 9.674 -1.131 1.00 90.38 182 ALA A O 1
ATOM 1430 N N . ALA A 1 183 ? 0.356 9.820 -3.337 1.00 95.06 183 ALA A N 1
ATOM 1431 C CA . ALA A 1 183 ? 0.369 8.384 -3.615 1.00 95.06 183 ALA A CA 1
ATOM 1432 C C . ALA A 1 183 ? 1.704 7.699 -3.259 1.00 95.06 183 ALA A C 1
ATOM 1434 O O . ALA A 1 183 ? 1.804 6.474 -3.316 1.00 95.06 183 ALA A O 1
ATOM 1435 N N . GLY A 1 184 ? 2.742 8.456 -2.893 1.00 94.94 184 GLY A N 1
ATOM 1436 C CA . GLY A 1 184 ? 4.067 7.925 -2.578 1.00 94.94 184 GLY A CA 1
ATOM 1437 C C . GLY A 1 184 ? 4.838 7.397 -3.794 1.00 94.94 184 GLY A C 1
ATOM 1438 O O . GLY A 1 184 ? 5.789 6.634 -3.616 1.00 94.94 184 GLY A O 1
ATOM 1439 N N . LEU A 1 185 ? 4.437 7.781 -5.009 1.00 97.12 185 LEU A N 1
ATOM 1440 C CA . LEU A 1 185 ? 5.013 7.326 -6.281 1.00 97.12 185 LEU A CA 1
ATOM 1441 C C . LEU A 1 185 ? 6.214 8.162 -6.733 1.00 97.12 185 LEU A C 1
ATOM 1443 O O . LEU A 1 185 ? 7.110 7.656 -7.412 1.00 97.12 185 LEU A O 1
ATOM 1447 N N . VAL A 1 186 ? 6.254 9.427 -6.322 1.00 94.62 186 VAL A N 1
ATOM 1448 C CA . VAL A 1 186 ? 7.372 10.343 -6.570 1.00 94.62 186 VAL A CA 1
ATOM 1449 C C . VAL A 1 186 ? 7.889 10.906 -5.256 1.00 94.62 186 VAL A C 1
ATOM 1451 O O . VAL A 1 186 ? 7.221 10.862 -4.222 1.00 94.62 186 VAL A O 1
ATOM 1454 N N . VAL A 1 187 ? 9.106 11.425 -5.302 1.00 87.19 187 VAL A N 1
ATOM 1455 C CA . VAL A 1 187 ? 9.753 12.127 -4.204 1.00 87.19 187 VAL A CA 1
ATOM 1456 C C . VAL A 1 187 ? 9.968 13.565 -4.628 1.00 87.19 187 VAL A C 1
ATOM 1458 O O . VAL A 1 187 ? 10.412 13.841 -5.743 1.00 87.19 187 VAL A O 1
ATOM 1461 N N . ARG A 1 188 ? 9.659 14.483 -3.722 1.00 82.31 188 ARG A N 1
ATOM 1462 C CA . ARG A 1 188 ? 9.984 15.890 -3.875 1.00 82.31 188 ARG A CA 1
ATOM 1463 C C . ARG A 1 188 ? 11.468 16.099 -3.564 1.00 82.31 188 ARG A C 1
ATOM 1465 O O . ARG A 1 188 ? 11.922 15.776 -2.471 1.00 82.31 188 ARG A O 1
ATOM 1472 N N . GLY A 1 189 ? 12.230 16.587 -4.537 1.00 72.00 189 GLY A N 1
ATOM 1473 C CA . GLY A 1 189 ? 13.628 16.970 -4.355 1.00 72.00 189 GLY A CA 1
ATOM 1474 C C . GLY A 1 189 ? 13.786 18.324 -3.666 1.00 72.00 189 GLY A C 1
ATOM 1475 O O . GLY A 1 189 ? 12.833 19.095 -3.533 1.00 72.00 189 GLY A O 1
ATOM 1476 N N . GLU A 1 190 ? 15.014 18.620 -3.249 1.00 60.84 190 GLU A N 1
ATOM 1477 C CA . GLU A 1 190 ? 15.369 19.903 -2.643 1.00 60.84 190 GLU A CA 1
ATOM 1478 C C . GLU A 1 190 ? 15.402 21.017 -3.704 1.00 60.84 190 GLU A C 1
ATOM 1480 O O . GLU A 1 190 ? 16.015 20.881 -4.763 1.00 60.84 190 GLU A O 1
ATOM 1485 N N . GLY A 1 191 ? 14.713 22.127 -3.429 1.00 56.84 191 GLY A N 1
ATOM 1486 C CA . GLY A 1 191 ? 14.671 23.317 -4.279 1.00 56.84 191 GLY A CA 1
ATOM 1487 C C . GLY A 1 191 ? 13.746 24.386 -3.694 1.00 56.84 191 GLY A C 1
ATOM 1488 O O . GLY A 1 191 ? 12.718 24.062 -3.100 1.00 56.84 191 GLY A O 1
ATOM 1489 N N . SER A 1 192 ? 14.098 25.666 -3.838 1.00 44.09 192 SER A N 1
ATOM 1490 C CA . SER A 1 192 ? 13.272 26.792 -3.381 1.00 44.09 192 SER A CA 1
ATOM 1491 C C . SER A 1 192 ? 12.398 27.349 -4.518 1.00 44.09 192 SER A C 1
ATOM 1493 O O . SER A 1 192 ? 12.843 27.514 -5.655 1.00 44.09 192 SER A O 1
ATOM 1495 N N . GLY A 1 193 ? 11.126 27.641 -4.221 1.00 53.97 193 GLY A N 1
ATOM 1496 C CA . GLY A 1 193 ? 10.194 28.304 -5.146 1.00 53.97 193 GLY A CA 1
ATOM 1497 C C . GLY A 1 193 ? 9.713 27.443 -6.328 1.00 53.97 193 GLY A C 1
ATOM 1498 O O . GLY A 1 193 ? 9.428 26.260 -6.175 1.00 53.97 193 GLY A O 1
ATOM 1499 N N . ALA A 1 194 ? 9.608 28.036 -7.524 1.00 47.38 194 ALA A N 1
ATOM 1500 C CA . ALA A 1 194 ? 9.040 27.427 -8.741 1.00 47.38 194 ALA A CA 1
ATOM 1501 C C . ALA A 1 194 ? 9.906 26.326 -9.409 1.00 47.38 194 ALA A C 1
ATOM 1503 O O . ALA A 1 194 ? 9.615 25.906 -10.526 1.00 47.38 194 ALA A O 1
ATOM 1504 N N . LYS A 1 195 ? 10.984 25.869 -8.753 1.00 53.84 195 LYS A N 1
ATOM 1505 C CA . LYS A 1 195 ? 11.952 24.873 -9.262 1.00 53.84 195 LYS A CA 1
ATOM 1506 C C . LYS A 1 195 ? 12.005 23.588 -8.427 1.00 53.84 195 LYS A C 1
ATOM 1508 O O . LYS A 1 195 ? 12.997 22.865 -8.468 1.00 53.84 195 LYS A O 1
ATOM 1513 N N . VAL A 1 196 ? 10.966 23.300 -7.645 1.00 61.22 196 VAL A N 1
ATOM 1514 C CA . VAL A 1 196 ? 10.855 22.015 -6.945 1.00 61.22 196 VAL A CA 1
ATOM 1515 C C . VAL A 1 196 ? 10.800 20.898 -7.989 1.00 61.22 196 VAL A C 1
ATOM 1517 O O . VAL A 1 196 ? 9.862 20.835 -8.780 1.00 61.22 196 VAL A O 1
ATOM 1520 N N . ARG A 1 197 ? 11.818 20.032 -8.007 1.00 80.12 197 ARG A N 1
ATOM 1521 C CA . ARG A 1 197 ? 11.901 18.912 -8.948 1.00 80.12 197 ARG A CA 1
ATOM 1522 C C . ARG A 1 197 ? 11.374 17.647 -8.283 1.00 80.12 197 ARG A C 1
ATOM 1524 O O . ARG A 1 197 ? 11.919 17.213 -7.272 1.00 80.12 197 ARG A O 1
ATOM 1531 N N . HIS A 1 198 ? 10.334 17.048 -8.852 1.00 87.62 198 HIS A N 1
ATOM 1532 C CA . HIS A 1 198 ? 9.898 15.701 -8.488 1.00 87.62 198 HIS A CA 1
ATOM 1533 C C . HIS A 1 198 ? 10.711 14.663 -9.255 1.00 87.62 198 HIS A C 1
ATOM 1535 O O . HIS A 1 198 ? 11.128 14.908 -10.388 1.00 87.62 198 HIS A O 1
ATOM 1541 N N . TYR A 1 199 ? 10.930 13.508 -8.636 1.00 90.50 199 TYR A N 1
ATOM 1542 C CA . TYR A 1 199 ? 11.537 12.355 -9.289 1.00 90.50 199 TYR A CA 1
ATOM 1543 C C . TYR A 1 199 ? 10.877 11.047 -8.858 1.00 90.50 199 TYR A C 1
ATOM 1545 O O . TYR A 1 199 ? 10.345 10.929 -7.754 1.00 90.50 199 TYR A O 1
ATOM 1553 N N . ASP A 1 200 ? 10.927 10.050 -9.731 1.00 93.75 200 ASP A N 1
ATOM 1554 C CA . ASP A 1 200 ? 10.344 8.733 -9.527 1.00 93.75 200 ASP A CA 1
ATOM 1555 C C . ASP A 1 200 ? 10.977 8.018 -8.325 1.00 93.75 200 ASP A C 1
ATOM 1557 O O . ASP A 1 200 ? 12.204 7.884 -8.197 1.00 93.75 200 ASP A O 1
ATOM 1561 N N . ARG A 1 201 ? 10.123 7.508 -7.429 1.00 94.12 201 ARG A N 1
ATOM 1562 C CA . ARG A 1 201 ? 10.572 6.722 -6.274 1.00 94.12 201 ARG A CA 1
ATOM 1563 C C . ARG A 1 201 ? 11.156 5.378 -6.700 1.00 94.12 201 ARG A C 1
ATOM 1565 O O . ARG A 1 201 ? 12.149 4.928 -6.125 1.00 94.12 201 ARG A O 1
ATOM 1572 N N . PHE A 1 202 ? 10.509 4.720 -7.656 1.00 95.88 202 PHE A N 1
ATOM 1573 C CA . PHE A 1 202 ? 10.865 3.383 -8.113 1.00 95.88 202 PHE A CA 1
ATOM 1574 C C . PHE A 1 202 ? 11.522 3.464 -9.480 1.00 95.88 202 PHE A C 1
ATOM 1576 O O . PHE A 1 202 ? 10.942 4.027 -10.399 1.00 95.88 202 PHE A O 1
ATOM 1583 N N . ARG A 1 203 ? 12.736 2.921 -9.587 1.00 94.00 203 ARG A N 1
ATOM 1584 C CA . ARG A 1 203 ? 13.589 3.025 -10.774 1.00 94.00 203 ARG A CA 1
ATOM 1585 C C . ARG A 1 203 ? 14.401 1.754 -10.934 1.00 94.00 203 ARG A C 1
ATOM 1587 O O . ARG A 1 203 ? 14.924 1.266 -9.928 1.00 94.00 203 ARG A O 1
ATOM 1594 N N . GLY A 1 204 ? 14.440 1.198 -12.142 1.00 94.75 204 GLY A N 1
ATOM 1595 C CA . GLY A 1 204 ? 15.167 -0.037 -12.455 1.00 94.75 204 GLY A CA 1
ATOM 1596 C C . GLY A 1 204 ? 14.723 -1.238 -11.610 1.00 94.75 204 GLY A C 1
ATOM 1597 O O . GLY A 1 204 ? 15.550 -2.040 -11.160 1.00 94.75 204 GLY A O 1
ATOM 1598 N N . ARG A 1 205 ? 13.422 -1.340 -11.303 1.00 97.06 205 ARG A N 1
ATOM 1599 C CA . ARG A 1 205 ? 12.886 -2.296 -10.315 1.00 97.06 205 ARG A CA 1
ATOM 1600 C C . ARG A 1 205 ? 11.754 -3.141 -10.875 1.00 97.06 205 ARG A C 1
ATOM 1602 O O . ARG A 1 205 ? 10.875 -2.643 -11.570 1.00 97.06 205 ARG A O 1
ATOM 1609 N N . ILE A 1 206 ? 11.731 -4.414 -10.478 1.00 98.25 206 ILE A N 1
ATOM 1610 C CA . ILE A 1 206 ? 10.528 -5.246 -10.593 1.00 98.25 206 ILE A CA 1
ATOM 1611 C C . ILE A 1 206 ? 9.528 -4.745 -9.562 1.00 98.25 206 ILE A C 1
ATOM 1613 O O . ILE A 1 206 ? 9.843 -4.667 -8.374 1.00 98.25 206 ILE A O 1
ATOM 1617 N N . MET A 1 207 ? 8.329 -4.432 -10.023 1.00 98.56 207 MET A N 1
ATOM 1618 C CA . MET A 1 207 ? 7.265 -3.853 -9.227 1.00 98.56 207 MET A CA 1
ATOM 1619 C C . MET A 1 207 ? 6.265 -4.926 -8.821 1.00 98.56 207 MET A C 1
ATOM 1621 O O . MET A 1 207 ? 5.683 -5.604 -9.662 1.00 98.56 207 MET A O 1
ATOM 1625 N N . PHE A 1 208 ? 6.061 -5.051 -7.516 1.00 98.44 208 PHE A N 1
ATOM 1626 C CA . PHE A 1 208 ? 5.047 -5.889 -6.895 1.00 98.44 208 PHE A CA 1
ATOM 1627 C C . PHE A 1 208 ? 3.951 -4.957 -6.364 1.00 98.44 208 PHE A C 1
ATOM 1629 O O . PHE A 1 208 ? 4.183 -4.283 -5.353 1.00 98.44 208 PHE A O 1
ATOM 1636 N N . PRO A 1 209 ? 2.786 -4.851 -7.027 1.00 98.31 209 PRO A N 1
ATOM 1637 C CA . PRO A 1 209 ? 1.681 -4.057 -6.503 1.00 98.31 209 PRO A CA 1
ATOM 1638 C C . PRO A 1 209 ? 1.179 -4.671 -5.197 1.00 98.31 209 PRO A C 1
ATOM 1640 O O . PRO A 1 209 ? 1.081 -5.889 -5.062 1.00 98.31 209 PRO A O 1
ATOM 1643 N N . ILE A 1 210 ? 0.860 -3.824 -4.229 1.00 98.25 210 ILE A N 1
ATOM 1644 C CA . ILE A 1 210 ? 0.315 -4.215 -2.934 1.00 98.25 210 ILE A CA 1
ATOM 1645 C C . ILE A 1 210 ? -1.175 -3.897 -2.945 1.00 98.25 210 ILE A C 1
ATOM 1647 O O . ILE A 1 210 ? -1.571 -2.750 -3.159 1.00 98.25 210 ILE A O 1
ATOM 1651 N N . TRP A 1 211 ? -1.980 -4.923 -2.696 1.00 96.62 211 TRP A N 1
ATOM 1652 C CA . TRP A 1 211 ? -3.435 -4.871 -2.732 1.00 96.62 211 TRP A CA 1
ATOM 1653 C C . TRP A 1 211 ? -3.973 -4.805 -1.300 1.00 96.62 211 TRP A C 1
ATOM 1655 O O . TRP A 1 211 ? -3.405 -5.407 -0.387 1.00 96.62 211 TRP A O 1
ATOM 1665 N N . ASN A 1 212 ? -5.037 -4.037 -1.080 1.00 92.75 212 ASN A N 1
ATOM 1666 C CA . ASN A 1 212 ? -5.773 -4.074 0.183 1.00 92.75 212 ASN A CA 1
ATOM 1667 C C . ASN A 1 212 ? -6.786 -5.231 0.197 1.00 92.75 212 ASN A C 1
ATOM 1669 O O . ASN A 1 212 ? -7.028 -5.864 -0.822 1.00 92.75 212 ASN A O 1
ATOM 1673 N N . GLU A 1 213 ? -7.446 -5.463 1.333 1.00 86.88 213 GLU A N 1
ATOM 1674 C CA . GLU A 1 213 ? -8.429 -6.549 1.524 1.00 86.88 213 GLU A CA 1
ATOM 1675 C C . GLU A 1 213 ? -9.641 -6.508 0.573 1.00 86.88 213 GLU A C 1
ATOM 1677 O O . GLU A 1 213 ? -10.376 -7.490 0.448 1.00 86.88 213 GLU A O 1
ATOM 1682 N N . GLN A 1 214 ? -9.866 -5.363 -0.076 1.00 85.75 214 GLN A N 1
ATOM 1683 C CA . GLN A 1 214 ? -10.931 -5.143 -1.053 1.00 85.75 214 GLN A CA 1
ATOM 1684 C C . GLN A 1 214 ? -10.453 -5.356 -2.495 1.00 85.75 214 GLN A C 1
ATOM 1686 O O . GLN A 1 214 ? -11.212 -5.093 -3.422 1.00 85.75 214 GLN A O 1
ATOM 1691 N N . GLY A 1 215 ? -9.208 -5.794 -2.695 1.00 88.56 215 GLY A N 1
ATOM 1692 C CA . GLY A 1 215 ? -8.648 -6.032 -4.018 1.00 88.56 215 GLY A CA 1
ATOM 1693 C C . GLY A 1 215 ? -8.314 -4.749 -4.782 1.00 88.56 215 GLY A C 1
ATOM 1694 O O . GLY A 1 215 ? -8.393 -4.735 -6.003 1.00 88.56 215 GLY A O 1
ATOM 1695 N N . ARG A 1 216 ? -7.957 -3.659 -4.089 1.00 94.62 216 ARG A N 1
ATOM 1696 C CA . ARG A 1 216 ? -7.504 -2.407 -4.724 1.00 94.62 216 ARG A CA 1
ATOM 1697 C C . ARG A 1 216 ? -6.016 -2.193 -4.503 1.00 94.62 216 ARG A C 1
ATOM 1699 O O . ARG A 1 216 ? -5.534 -2.384 -3.384 1.00 94.62 216 ARG A O 1
ATOM 1706 N N . VAL A 1 217 ? -5.298 -1.749 -5.534 1.00 97.50 217 VAL A N 1
ATOM 1707 C CA . VAL A 1 217 ? -3.870 -1.416 -5.425 1.00 97.50 217 VAL A CA 1
ATOM 1708 C C . VAL A 1 217 ? -3.710 -0.157 -4.570 1.00 97.50 217 VAL A C 1
ATOM 1710 O O . VAL A 1 217 ? -4.324 0.872 -4.841 1.00 97.50 217 VAL A O 1
ATOM 1713 N N . VAL A 1 218 ? -2.894 -0.239 -3.520 1.00 97.12 218 VAL A N 1
ATOM 1714 C CA . VAL A 1 218 ? -2.688 0.853 -2.547 1.00 97.12 218 VAL A CA 1
ATOM 1715 C C . VAL A 1 218 ? -1.237 1.288 -2.398 1.00 97.12 218 VAL A C 1
ATOM 1717 O O . VAL A 1 218 ? -0.976 2.328 -1.799 1.00 97.12 218 VAL A O 1
ATOM 1720 N N . ALA A 1 219 ? -0.297 0.478 -2.881 1.00 98.12 219 ALA A N 1
ATOM 1721 C CA . ALA A 1 219 ? 1.136 0.720 -2.785 1.00 98.12 219 ALA A CA 1
ATOM 1722 C C . ALA A 1 219 ? 1.907 -0.224 -3.710 1.00 98.12 219 ALA A C 1
ATOM 1724 O O . ALA A 1 219 ? 1.327 -1.085 -4.370 1.00 98.12 219 ALA A O 1
ATOM 1725 N N . PHE A 1 220 ? 3.230 -0.095 -3.710 1.00 98.56 220 PHE A N 1
ATOM 1726 C CA . PHE A 1 220 ? 4.136 -0.974 -4.430 1.00 98.56 220 PHE A CA 1
ATOM 1727 C C . PHE A 1 220 ? 5.325 -1.384 -3.559 1.00 98.56 220 PHE A C 1
ATOM 1729 O O . PHE A 1 220 ? 5.768 -0.652 -2.670 1.00 98.56 220 PHE A O 1
ATOM 1736 N N . SER A 1 221 ? 5.879 -2.556 -3.853 1.00 97.69 221 SER A N 1
ATOM 1737 C CA . SER A 1 221 ? 7.228 -2.949 -3.454 1.00 97.69 221 SER A CA 1
ATOM 1738 C C . SER A 1 221 ? 8.084 -3.111 -4.705 1.00 97.69 221 SER A C 1
ATOM 1740 O O . SER A 1 221 ? 7.710 -3.827 -5.627 1.00 97.69 221 SER A O 1
ATOM 1742 N N . GLY A 1 222 ? 9.218 -2.422 -4.760 1.00 97.00 222 GLY A N 1
ATOM 1743 C CA . GLY A 1 222 ? 10.149 -2.443 -5.879 1.00 97.00 222 GLY A CA 1
ATOM 1744 C C . GLY A 1 222 ? 11.411 -3.229 -5.542 1.00 97.00 222 GLY A C 1
ATOM 1745 O O . GLY A 1 222 ? 12.208 -2.808 -4.695 1.00 97.00 222 GLY A O 1
ATOM 1746 N N . ARG A 1 223 ? 11.642 -4.335 -6.247 1.00 95.81 223 ARG A N 1
ATOM 1747 C CA . ARG A 1 223 ? 12.853 -5.150 -6.126 1.00 95.81 223 ARG A CA 1
ATOM 1748 C C . ARG A 1 223 ? 13.909 -4.722 -7.142 1.00 95.81 223 ARG A C 1
ATOM 1750 O O . ARG A 1 223 ? 13.642 -4.747 -8.340 1.00 95.81 223 ARG A O 1
ATOM 1757 N N . ALA A 1 224 ? 15.114 -4.404 -6.678 1.00 92.38 224 ALA A N 1
ATOM 1758 C CA . ALA A 1 224 ? 16.245 -4.117 -7.561 1.00 92.38 224 ALA A CA 1
ATOM 1759 C C . ALA A 1 224 ? 16.699 -5.381 -8.313 1.00 92.38 224 ALA A C 1
ATOM 1761 O O . ALA A 1 224 ? 16.742 -6.476 -7.739 1.00 92.38 224 ALA A O 1
ATOM 1762 N N . LEU A 1 225 ? 17.044 -5.228 -9.594 1.00 85.88 225 LEU A N 1
ATOM 1763 C CA . LEU A 1 225 ? 17.659 -6.293 -10.394 1.00 85.88 225 LEU A CA 1
ATOM 1764 C C . LEU A 1 225 ? 19.139 -6.451 -10.049 1.00 85.88 225 LEU A C 1
ATOM 1766 O O . LEU A 1 225 ? 19.575 -7.563 -9.749 1.00 85.88 225 LEU A O 1
ATOM 1770 N N . ASN A 1 226 ? 19.848 -5.322 -9.994 1.00 76.19 226 ASN A N 1
ATOM 1771 C CA . ASN A 1 226 ? 21.260 -5.233 -9.653 1.00 76.19 226 ASN A CA 1
ATOM 1772 C C . ASN A 1 226 ? 21.398 -4.771 -8.200 1.00 76.19 226 ASN A C 1
ATOM 1774 O O . ASN A 1 226 ? 21.008 -3.659 -7.847 1.00 76.19 226 ASN A O 1
ATOM 1778 N N . THR A 1 227 ? 21.914 -5.642 -7.336 1.00 62.78 227 THR A N 1
ATOM 1779 C CA . THR A 1 227 ? 22.221 -5.309 -5.941 1.00 62.78 227 THR A CA 1
ATOM 1780 C C . THR A 1 227 ? 23.713 -5.031 -5.817 1.00 62.78 227 THR A C 1
ATOM 1782 O O . THR A 1 227 ? 24.507 -5.967 -5.814 1.00 62.78 227 THR A O 1
ATOM 1785 N N . THR A 1 228 ? 24.085 -3.756 -5.730 1.00 60.88 228 THR A N 1
ATOM 1786 C CA . THR A 1 228 ? 25.378 -3.314 -5.178 1.00 60.88 228 THR A CA 1
ATOM 1787 C C . THR A 1 228 ? 25.221 -3.030 -3.683 1.00 60.88 228 THR A C 1
ATOM 1789 O O . THR A 1 228 ? 24.092 -2.853 -3.221 1.00 60.88 228 THR A O 1
ATOM 1792 N N . ASP A 1 229 ? 26.321 -2.923 -2.931 1.00 56.50 229 ASP A N 1
ATOM 1793 C CA . ASP A 1 229 ? 26.291 -2.647 -1.479 1.00 56.50 229 ASP A CA 1
ATOM 1794 C C . ASP A 1 229 ? 25.510 -1.372 -1.104 1.00 56.50 229 ASP A C 1
ATOM 1796 O O . ASP A 1 229 ? 25.007 -1.244 0.009 1.00 56.50 229 ASP A O 1
ATOM 1800 N N . GLN A 1 230 ? 25.350 -0.438 -2.046 1.00 57.59 230 GLN A N 1
ATOM 1801 C CA . GLN A 1 230 ? 24.630 0.823 -1.849 1.00 57.59 230 GLN A CA 1
ATOM 1802 C C . GLN A 1 230 ? 23.145 0.768 -2.254 1.00 57.59 230 GLN A C 1
ATOM 1804 O O . GLN A 1 230 ? 22.394 1.699 -1.963 1.00 57.59 230 GLN A O 1
ATOM 1809 N N . THR A 1 231 ? 22.685 -0.302 -2.915 1.00 66.88 231 THR A N 1
ATOM 1810 C CA . THR A 1 231 ? 21.324 -0.372 -3.469 1.00 66.88 231 THR A CA 1
ATOM 1811 C C . THR A 1 231 ? 20.446 -1.327 -2.665 1.00 66.88 231 THR A C 1
ATOM 1813 O O . THR A 1 231 ? 20.585 -2.547 -2.746 1.00 66.88 231 THR A O 1
ATOM 1816 N N . ALA A 1 232 ? 19.466 -0.784 -1.933 1.00 76.62 232 ALA A N 1
ATOM 1817 C CA . ALA A 1 232 ? 18.508 -1.596 -1.185 1.00 76.62 232 ALA A CA 1
ATOM 1818 C C . ALA A 1 232 ? 17.768 -2.587 -2.105 1.00 76.62 232 ALA A C 1
ATOM 1820 O O . ALA A 1 232 ? 17.095 -2.193 -3.071 1.00 76.62 232 ALA A O 1
ATOM 1821 N N . LYS A 1 233 ? 17.862 -3.880 -1.763 1.00 85.56 233 LYS A N 1
ATOM 1822 C CA . LYS A 1 233 ? 17.270 -5.002 -2.513 1.00 85.56 233 LYS A CA 1
ATOM 1823 C C . LYS A 1 233 ? 15.764 -4.835 -2.723 1.00 85.56 233 LYS A C 1
ATOM 1825 O O . LYS A 1 233 ? 15.278 -5.100 -3.819 1.00 85.56 233 LYS A O 1
ATOM 1830 N N . TYR A 1 234 ? 15.054 -4.347 -1.706 1.00 89.62 234 TYR A N 1
ATOM 1831 C CA . TYR A 1 234 ? 13.637 -3.990 -1.765 1.00 89.62 234 TYR A CA 1
ATOM 1832 C C . TYR A 1 234 ? 13.415 -2.581 -1.226 1.00 89.62 234 TYR A C 1
ATOM 1834 O O . TYR A 1 234 ? 14.007 -2.190 -0.222 1.00 89.62 234 TYR A O 1
ATOM 1842 N N . VAL A 1 235 ? 12.523 -1.845 -1.882 1.00 90.31 235 VAL A N 1
ATOM 1843 C CA . VAL A 1 235 ? 12.013 -0.548 -1.432 1.00 90.31 235 VAL A CA 1
ATOM 1844 C C . VAL A 1 235 ? 10.496 -0.620 -1.482 1.00 90.31 235 VAL A C 1
ATOM 1846 O O . VAL A 1 235 ? 9.941 -1.016 -2.500 1.00 90.31 235 VAL A O 1
ATOM 1849 N N . ASN A 1 236 ? 9.820 -0.247 -0.402 1.00 93.62 236 ASN A N 1
ATOM 1850 C CA . ASN A 1 236 ? 8.361 -0.163 -0.378 1.00 93.62 236 ASN A CA 1
ATOM 1851 C C . ASN A 1 236 ? 7.915 1.284 -0.578 1.00 93.62 236 ASN A C 1
ATOM 1853 O O . ASN A 1 236 ? 8.681 2.214 -0.309 1.00 93.62 236 ASN A O 1
ATOM 1857 N N . SER A 1 237 ? 6.661 1.470 -0.986 1.00 94.69 237 SER A N 1
ATOM 1858 C CA . SER A 1 237 ? 5.989 2.759 -0.841 1.00 94.69 237 SER A CA 1
ATOM 1859 C C . SER A 1 237 ? 6.113 3.265 0.606 1.00 94.69 237 SER A C 1
ATOM 1861 O O . SER A 1 237 ? 6.109 2.453 1.542 1.00 94.69 237 SER A O 1
ATOM 1863 N N . PRO A 1 238 ? 6.229 4.590 0.809 1.00 90.19 238 PRO A N 1
ATOM 1864 C CA . PRO A 1 238 ? 6.136 5.190 2.136 1.00 90.19 238 PRO A CA 1
ATOM 1865 C C . PRO A 1 238 ? 4.714 5.023 2.689 1.00 90.19 238 PRO A C 1
ATOM 1867 O O . PRO A 1 238 ? 3.815 4.585 1.977 1.00 90.19 238 PRO A O 1
ATOM 1870 N N . GLU A 1 239 ? 4.488 5.391 3.948 1.00 90.12 239 GLU A N 1
ATOM 1871 C CA . GLU A 1 239 ? 3.120 5.514 4.465 1.00 90.12 239 GLU A CA 1
ATOM 1872 C C . GLU A 1 239 ? 2.361 6.590 3.664 1.00 90.12 239 GLU A C 1
ATOM 1874 O O . GLU A 1 239 ? 2.890 7.676 3.430 1.00 90.12 239 GLU A O 1
ATOM 1879 N N . THR A 1 240 ? 1.127 6.297 3.255 1.00 91.56 240 THR A N 1
ATOM 1880 C CA . THR A 1 240 ? 0.261 7.206 2.481 1.00 91.56 240 THR A CA 1
ATOM 1881 C C . THR A 1 240 ? -1.170 7.177 3.034 1.00 91.56 240 THR A C 1
ATOM 1883 O O . THR A 1 240 ? -1.495 6.344 3.890 1.00 91.56 240 THR A O 1
ATOM 1886 N N . PRO A 1 241 ? -2.089 8.031 2.544 1.00 90.50 241 PRO A N 1
ATOM 1887 C CA . PRO A 1 241 ? -3.508 7.927 2.887 1.00 90.50 241 PRO A CA 1
ATOM 1888 C C . PRO A 1 241 ? -4.161 6.582 2.518 1.00 90.50 241 PRO A C 1
ATOM 1890 O O . PRO A 1 241 ? -5.203 6.248 3.092 1.00 90.50 241 PRO A O 1
ATOM 1893 N N . LEU A 1 242 ? -3.572 5.824 1.579 1.00 91.94 242 LEU A N 1
ATOM 1894 C CA . LEU A 1 242 ? -4.054 4.508 1.140 1.00 91.94 242 LEU A CA 1
ATOM 1895 C C . LEU A 1 242 ? -3.276 3.331 1.746 1.00 91.94 242 LEU A C 1
ATOM 1897 O O . LEU A 1 242 ? -3.834 2.240 1.863 1.00 91.94 242 LEU A O 1
ATOM 1901 N N . PHE A 1 243 ? -2.017 3.532 2.146 1.00 92.75 243 PHE A N 1
ATOM 1902 C CA . PHE A 1 243 ? -1.125 2.451 2.553 1.00 92.75 243 PHE A CA 1
ATOM 1903 C C . PHE A 1 243 ? -0.499 2.678 3.924 1.00 92.75 243 PHE A C 1
ATOM 1905 O O . PHE A 1 243 ? 0.143 3.694 4.190 1.00 92.75 243 PHE A O 1
ATOM 1912 N N . ARG A 1 244 ? -0.649 1.663 4.780 1.00 89.69 244 ARG A N 1
ATOM 1913 C CA . ARG A 1 244 ? 0.068 1.537 6.049 1.00 89.69 244 ARG A CA 1
ATOM 1914 C C . ARG A 1 244 ? 0.707 0.163 6.123 1.00 89.69 244 ARG A C 1
ATOM 1916 O O . ARG A 1 244 ? -0.013 -0.831 6.215 1.00 89.69 244 ARG A O 1
ATOM 1923 N N . LYS A 1 245 ? 2.039 0.096 6.132 1.00 88.44 245 LYS A N 1
ATOM 1924 C CA . LYS A 1 245 ? 2.794 -1.164 6.053 1.00 88.44 245 LYS A CA 1
ATOM 1925 C C . LYS A 1 245 ? 2.418 -2.136 7.173 1.00 88.44 245 LYS A C 1
ATOM 1927 O O . LYS A 1 245 ? 2.343 -3.333 6.940 1.00 88.44 245 LYS A O 1
ATOM 1932 N N . SER A 1 246 ? 2.135 -1.632 8.375 1.00 88.62 246 SER A N 1
ATOM 1933 C CA . SER A 1 246 ? 1.757 -2.459 9.532 1.00 88.62 246 SER A CA 1
ATOM 1934 C C . SER A 1 246 ? 0.321 -2.992 9.509 1.00 88.62 246 SER A C 1
ATOM 1936 O O . SER A 1 246 ? -0.064 -3.712 10.424 1.00 88.62 246 SER A O 1
ATOM 1938 N N . ARG A 1 247 ? -0.494 -2.614 8.516 1.00 88.19 247 ARG A N 1
ATOM 1939 C CA . ARG A 1 247 ? -1.911 -3.005 8.410 1.00 88.19 247 ARG A CA 1
ATOM 1940 C C . ARG A 1 247 ? -2.249 -3.709 7.101 1.00 88.19 247 ARG A C 1
ATOM 1942 O O . ARG A 1 247 ? -3.423 -3.890 6.808 1.00 88.19 247 ARG A O 1
ATOM 1949 N N . VAL A 1 248 ? -1.248 -4.049 6.297 1.00 91.50 248 VAL A N 1
ATOM 1950 C CA . VAL A 1 248 ? -1.456 -4.694 5.003 1.00 91.50 248 VAL A CA 1
ATOM 1951 C C . VAL A 1 248 ? -0.615 -5.956 4.947 1.00 91.50 248 VAL A C 1
ATOM 1953 O O . VAL A 1 248 ? 0.594 -5.912 5.168 1.00 91.50 248 VAL A O 1
ATOM 1956 N N . LEU A 1 249 ? -1.270 -7.070 4.633 1.00 94.50 249 LEU A N 1
ATOM 1957 C CA . LEU A 1 249 ? -0.631 -8.343 4.330 1.00 94.50 249 LEU A CA 1
ATOM 1958 C C . LEU A 1 249 ? -0.682 -8.558 2.819 1.00 94.50 249 LEU A C 1
ATOM 1960 O O . LEU A 1 249 ? -1.737 -8.443 2.196 1.00 94.50 249 LEU A O 1
ATOM 1964 N N . TYR A 1 250 ? 0.477 -8.827 2.226 1.00 96.81 250 TYR A N 1
ATOM 1965 C CA . TYR A 1 250 ? 0.587 -9.056 0.791 1.00 96.81 250 TYR A CA 1
ATOM 1966 C C . TYR A 1 250 ? -0.226 -10.296 0.384 1.00 96.81 250 TYR A C 1
ATOM 1968 O O . TYR A 1 250 ? -0.128 -11.326 1.042 1.00 96.81 250 TYR A O 1
ATOM 1976 N N . ALA A 1 251 ? -1.013 -10.178 -0.691 1.00 95.62 251 ALA A N 1
ATOM 1977 C CA . ALA A 1 251 ? -1.910 -11.213 -1.223 1.00 95.62 251 ALA A CA 1
ATOM 1978 C C . ALA A 1 251 ? -3.064 -11.662 -0.299 1.00 95.62 251 ALA A C 1
ATOM 1980 O O . ALA A 1 251 ? -3.726 -12.662 -0.585 1.00 95.62 251 ALA A O 1
ATOM 1981 N N . LEU A 1 252 ? -3.362 -10.926 0.780 1.00 94.56 252 LEU A N 1
ATOM 1982 C CA . LEU A 1 252 ? -4.484 -11.262 1.665 1.00 94.56 252 LEU A CA 1
ATOM 1983 C C . LEU A 1 252 ? -5.835 -11.236 0.935 1.00 94.56 252 LEU A C 1
ATOM 1985 O O . LEU A 1 252 ? -6.695 -12.067 1.211 1.00 94.56 252 LEU A O 1
ATOM 1989 N N . ASP A 1 253 ? -6.013 -10.332 -0.028 1.00 92.50 253 ASP A N 1
ATOM 1990 C CA . ASP A 1 253 ? -7.192 -10.273 -0.899 1.00 92.50 253 ASP A CA 1
ATOM 1991 C C . ASP A 1 253 ? -7.466 -11.603 -1.617 1.00 92.50 253 ASP A C 1
ATOM 1993 O O . ASP A 1 253 ? -8.624 -11.977 -1.804 1.00 92.50 253 ASP A O 1
ATOM 1997 N N . ARG A 1 254 ? -6.402 -12.343 -1.945 1.00 93.00 254 ARG A N 1
ATOM 1998 C CA . ARG A 1 254 ? -6.447 -13.640 -2.636 1.00 93.00 254 ARG A C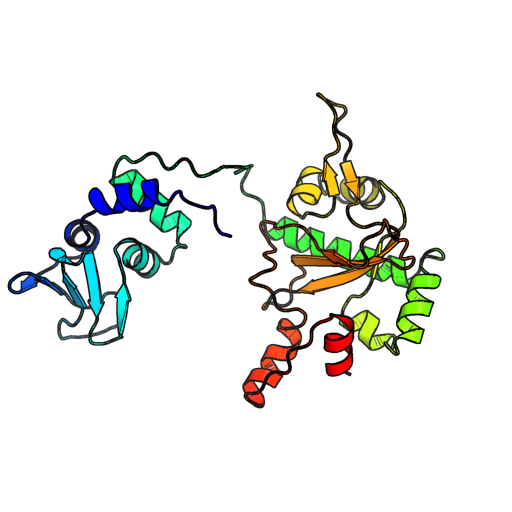A 1
ATOM 1999 C C . ARG A 1 254 ? -6.569 -14.800 -1.663 1.00 93.00 254 ARG A C 1
ATOM 2001 O O . ARG A 1 254 ? -7.308 -15.744 -1.920 1.00 93.00 254 ARG A O 1
ATOM 2008 N N . ALA A 1 255 ? -5.852 -14.731 -0.545 1.00 93.25 255 ALA A N 1
ATOM 2009 C CA . ALA A 1 255 ? -5.791 -15.812 0.431 1.00 93.25 255 ALA A CA 1
ATOM 2010 C C . ALA A 1 255 ? -7.030 -15.883 1.340 1.00 93.25 255 ALA A C 1
ATOM 2012 O O . ALA A 1 255 ? -7.367 -16.965 1.815 1.00 93.25 255 ALA A O 1
ATOM 2013 N N . ARG A 1 256 ? -7.739 -14.765 1.569 1.00 90.50 256 ARG A N 1
ATOM 2014 C CA . ARG A 1 256 ? -8.782 -14.656 2.610 1.00 90.50 256 ARG A CA 1
ATOM 2015 C C . ARG A 1 256 ? -9.869 -15.732 2.546 1.00 90.50 256 ARG A C 1
ATOM 2017 O O . ARG A 1 256 ? -10.336 -16.175 3.590 1.00 90.50 256 ARG A O 1
ATOM 2024 N N . HIS A 1 257 ? -10.285 -16.136 1.343 1.00 88.75 257 HIS A N 1
ATOM 2025 C CA . HIS A 1 257 ? -11.350 -17.126 1.176 1.00 88.75 257 HIS A CA 1
ATOM 2026 C C . HIS A 1 257 ? -10.858 -18.524 1.561 1.00 88.75 257 HIS A C 1
ATOM 2028 O O . HIS A 1 257 ? -11.465 -19.151 2.424 1.00 88.75 257 HIS A O 1
ATOM 2034 N N . ALA A 1 258 ? -9.712 -18.948 1.023 1.00 90.75 258 ALA A N 1
ATOM 2035 C CA . ALA A 1 258 ? -9.087 -20.222 1.375 1.00 90.75 258 ALA A CA 1
ATOM 2036 C C . ALA A 1 258 ? -8.703 -20.284 2.866 1.00 90.75 258 ALA A C 1
ATOM 2038 O O . ALA A 1 258 ? -8.942 -21.289 3.527 1.00 90.75 258 ALA A O 1
ATOM 2039 N N . MET A 1 259 ? -8.188 -19.187 3.434 1.00 92.75 259 MET A N 1
ATOM 2040 C CA . MET A 1 259 ? -7.871 -19.108 4.866 1.00 92.75 259 MET A CA 1
ATOM 2041 C C . MET A 1 259 ? -9.106 -19.322 5.748 1.00 92.75 259 MET A C 1
ATOM 2043 O O . MET A 1 259 ? -9.030 -19.993 6.775 1.00 92.75 259 MET A O 1
ATOM 2047 N N . ALA A 1 260 ? -10.250 -18.746 5.366 1.00 91.81 260 ALA A N 1
ATOM 2048 C CA . ALA A 1 260 ? -11.497 -18.911 6.105 1.00 91.81 260 ALA A CA 1
ATOM 2049 C C . ALA A 1 260 ? -12.056 -20.338 5.980 1.00 91.81 260 ALA A C 1
ATOM 2051 O O . ALA A 1 260 ? -12.546 -20.884 6.968 1.00 91.81 260 ALA A O 1
ATOM 2052 N N . GLU A 1 261 ? -11.960 -20.933 4.788 1.00 93.81 261 GLU A N 1
ATOM 2053 C CA . GLU A 1 261 ? -12.411 -22.298 4.502 1.00 93.81 261 GLU A CA 1
ATOM 2054 C C . GLU A 1 261 ? -11.595 -23.345 5.271 1.00 93.81 261 GLU A C 1
ATOM 2056 O O . GLU A 1 261 ? -12.161 -24.181 5.973 1.00 93.81 261 GLU A O 1
ATOM 2061 N N . HIS A 1 262 ? -10.267 -23.254 5.206 1.00 94.69 262 HIS A N 1
ATOM 2062 C CA . HIS A 1 262 ? -9.363 -24.219 5.835 1.00 94.69 262 HIS A CA 1
ATOM 2063 C C . HIS A 1 262 ? -9.040 -23.897 7.300 1.00 94.69 262 HIS A C 1
ATOM 2065 O O . HIS A 1 262 ? -8.470 -24.730 7.998 1.00 94.69 262 HIS A O 1
ATOM 2071 N N . ARG A 1 263 ? -9.422 -22.705 7.787 1.00 94.69 263 ARG A N 1
ATOM 2072 C CA . ARG A 1 263 ? -9.086 -22.186 9.129 1.00 94.69 263 ARG A CA 1
ATOM 2073 C C . ARG A 1 263 ? -7.587 -22.216 9.431 1.00 94.69 263 ARG A C 1
ATOM 2075 O O . ARG A 1 263 ? -7.176 -22.365 10.580 1.00 94.69 263 ARG A O 1
ATOM 2082 N N . GLU A 1 264 ? -6.783 -22.034 8.397 1.00 95.88 264 GLU A N 1
ATOM 2083 C CA . GLU A 1 264 ? -5.330 -22.057 8.460 1.00 95.88 264 GLU A CA 1
ATOM 2084 C C . GLU A 1 264 ? -4.768 -20.914 7.614 1.00 95.88 264 GLU A C 1
ATOM 2086 O O . GLU A 1 264 ? -5.381 -20.467 6.643 1.00 95.88 264 GLU A O 1
ATOM 2091 N N . ALA A 1 265 ? -3.598 -20.416 8.000 1.00 94.75 265 ALA A N 1
ATOM 2092 C CA . ALA A 1 265 ? -2.865 -19.422 7.240 1.00 94.75 265 ALA A CA 1
ATOM 2093 C C . ALA A 1 265 ? -1.388 -19.801 7.187 1.00 94.75 265 ALA A C 1
ATOM 2095 O O . ALA A 1 265 ? -0.782 -20.110 8.213 1.00 94.75 265 ALA A O 1
ATOM 2096 N N . ILE A 1 266 ? -0.803 -19.704 5.995 1.00 95.31 266 ILE A N 1
ATOM 2097 C CA . ILE A 1 266 ? 0.640 -19.822 5.795 1.00 95.31 266 ILE A CA 1
ATOM 2098 C C . ILE A 1 266 ? 1.208 -18.406 5.731 1.00 95.31 266 ILE A C 1
ATOM 2100 O O . ILE A 1 266 ? 0.819 -17.607 4.879 1.00 95.31 266 ILE A O 1
ATOM 2104 N N . LEU A 1 267 ? 2.121 -18.087 6.647 1.00 95.81 267 LEU A N 1
ATOM 2105 C CA . LEU A 1 267 ? 2.822 -16.808 6.663 1.00 95.81 267 LEU A CA 1
ATOM 2106 C C . LEU A 1 267 ? 4.209 -16.977 6.041 1.00 95.81 267 LEU A C 1
ATOM 2108 O O . LEU A 1 267 ? 5.005 -17.788 6.509 1.00 95.81 267 LEU A O 1
ATOM 2112 N N . CYS A 1 268 ? 4.509 -16.183 5.016 1.00 96.19 268 CYS A N 1
ATOM 2113 C CA . CYS A 1 268 ? 5.816 -16.173 4.359 1.00 96.19 268 CYS A CA 1
ATOM 2114 C C . CYS A 1 268 ? 6.530 -14.832 4.574 1.00 96.19 268 CYS A C 1
ATOM 2116 O O . CYS A 1 268 ? 5.888 -13.792 4.726 1.00 96.19 268 CYS A O 1
ATOM 2118 N N . GLU A 1 269 ? 7.864 -14.841 4.534 1.00 92.75 269 GLU A N 1
ATOM 2119 C CA . GLU A 1 269 ? 8.671 -13.628 4.728 1.00 92.75 269 GLU A CA 1
ATOM 2120 C C . GLU A 1 269 ? 8.697 -12.704 3.497 1.00 92.75 269 GLU A C 1
ATOM 2122 O O . GLU A 1 269 ? 8.766 -11.481 3.639 1.00 92.75 269 GLU A O 1
ATOM 2127 N N . GLY A 1 270 ? 8.662 -13.268 2.284 1.00 91.50 270 GLY A N 1
ATOM 2128 C CA . GLY A 1 270 ? 8.865 -12.533 1.035 1.00 91.50 270 GLY A CA 1
ATOM 2129 C C . GLY A 1 270 ? 7.699 -12.628 0.051 1.00 91.50 270 GLY A C 1
ATOM 2130 O O . GLY A 1 270 ? 6.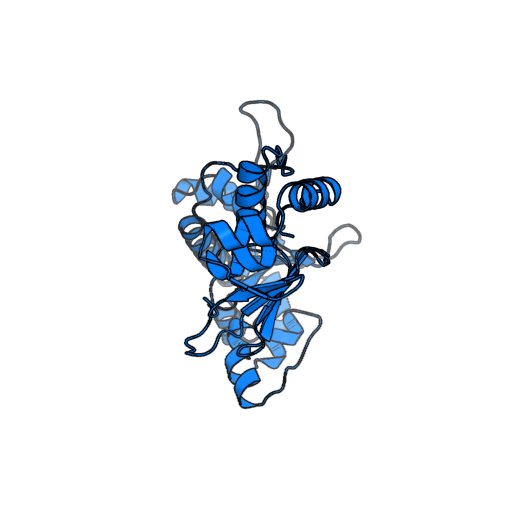975 -13.618 0.007 1.00 91.50 270 GLY A O 1
ATOM 2131 N N . GLN A 1 271 ? 7.554 -11.616 -0.816 1.00 94.50 271 GLN A N 1
ATOM 2132 C CA . GLN A 1 271 ? 6.488 -11.584 -1.830 1.00 94.50 271 GLN A CA 1
ATOM 2133 C C . GLN A 1 271 ? 6.581 -12.760 -2.805 1.00 94.50 271 GLN A C 1
ATOM 2135 O O . GLN A 1 271 ? 5.561 -13.324 -3.178 1.00 94.50 271 GLN A O 1
ATOM 2140 N N . ILE A 1 272 ? 7.795 -13.138 -3.217 1.00 94.56 272 ILE A N 1
ATOM 2141 C CA . ILE A 1 272 ? 7.998 -14.266 -4.138 1.00 94.56 272 ILE A CA 1
ATOM 2142 C C . ILE A 1 272 ? 7.549 -15.578 -3.489 1.00 94.56 272 ILE A C 1
ATOM 2144 O O . ILE A 1 272 ? 6.944 -16.398 -4.169 1.00 94.56 272 ILE A O 1
ATOM 2148 N N . ASP A 1 273 ? 7.811 -15.761 -2.195 1.00 95.25 273 ASP A N 1
ATOM 2149 C CA . ASP A 1 273 ? 7.409 -16.968 -1.469 1.00 95.25 273 ASP A CA 1
ATOM 2150 C C . ASP A 1 273 ? 5.882 -17.048 -1.383 1.00 95.25 273 ASP A C 1
ATOM 2152 O O . ASP A 1 273 ? 5.309 -18.065 -1.762 1.00 95.25 273 ASP A O 1
ATOM 2156 N N . VAL A 1 274 ? 5.221 -15.933 -1.036 1.00 96.38 274 VAL A N 1
ATOM 2157 C CA . VAL A 1 274 ? 3.751 -15.834 -1.059 1.00 96.38 274 VAL A CA 1
ATOM 2158 C C . VAL A 1 274 ? 3.199 -16.168 -2.446 1.00 96.38 274 VAL A C 1
ATOM 2160 O O . VAL A 1 274 ? 2.306 -16.997 -2.566 1.00 96.38 274 VAL A O 1
ATOM 2163 N N . ILE A 1 275 ? 3.745 -15.568 -3.510 1.00 96.12 275 ILE A N 1
ATOM 2164 C CA . ILE A 1 275 ? 3.293 -15.817 -4.889 1.00 96.12 275 ILE A CA 1
ATOM 2165 C C . ILE A 1 275 ? 3.425 -17.297 -5.255 1.00 96.12 275 ILE A C 1
ATOM 2167 O O . ILE A 1 275 ? 2.545 -17.839 -5.916 1.00 96.12 275 ILE A O 1
ATOM 2171 N N . ARG A 1 276 ? 4.506 -17.957 -4.828 1.00 94.38 276 ARG A N 1
ATOM 2172 C CA . ARG A 1 276 ? 4.720 -19.384 -5.092 1.00 94.38 276 ARG A CA 1
ATOM 2173 C C . ARG A 1 276 ? 3.764 -20.280 -4.314 1.00 94.38 276 ARG A C 1
ATOM 2175 O O . ARG A 1 276 ? 3.396 -21.315 -4.841 1.00 94.38 276 ARG A O 1
ATOM 2182 N N . CYS A 1 277 ? 3.324 -19.888 -3.121 1.00 93.75 277 CYS A N 1
ATOM 2183 C CA . CYS A 1 277 ? 2.273 -20.606 -2.391 1.00 93.75 277 CYS A CA 1
ATOM 2184 C C . CYS A 1 277 ? 0.886 -20.499 -3.051 1.00 93.75 277 CYS A C 1
ATOM 2186 O O . CYS A 1 277 ? -0.018 -21.234 -2.670 1.00 93.75 277 CYS A O 1
ATOM 2188 N N . HIS A 1 278 ? 0.708 -19.584 -4.010 1.00 91.19 278 HIS A N 1
ATOM 2189 C CA . HIS A 1 278 ? -0.518 -19.431 -4.799 1.00 91.19 278 HIS A CA 1
ATOM 2190 C C . HIS A 1 278 ? -0.452 -20.099 -6.185 1.00 91.19 278 HIS A C 1
ATOM 2192 O O . HIS A 1 278 ? -1.401 -19.954 -6.959 1.00 91.19 278 HIS A O 1
ATOM 2198 N N . GLN A 1 279 ? 0.663 -20.763 -6.511 1.00 84.75 279 GLN A N 1
ATOM 2199 C CA . GLN A 1 279 ? 0.789 -21.653 -7.671 1.00 84.75 279 GLN A CA 1
ATOM 2200 C C . GLN A 1 279 ? 0.289 -23.045 -7.302 1.00 84.75 279 GLN A C 1
ATOM 2202 O O . GLN A 1 279 ? -0.408 -23.638 -8.151 1.00 84.75 279 GLN A O 1
#

Foldseek 3Di:
DPQDQDPVLVVLLLVQDQLCVLVCVVDNWDDDPQKTWDCDPQDDDDDTQWIGHRVVQKIAGPPPGQMDHSLSVCCRNVVDDSVVSSVVSCVVSVHDGPRVPPDPDPPLPVVVLLVVLVVVLVVQLVCCVPPPLNPLVVVVCVVLVQDPVLCVVQSKGFAAQFFCPCVVVQVVVVHDPVSCVLLLQWDFDDDDDPPTDITGPEYQFTWGFFAALVGTGRWIKTAHSDDDVPDDRIDIRDDHPRDDPVRGDGCCNPCVVVCVVVVDDDDDDDPSVVSVVVD

Radius of gyration: 24.76 Å; chains: 1; bounding box: 62×52×68 Å

Secondary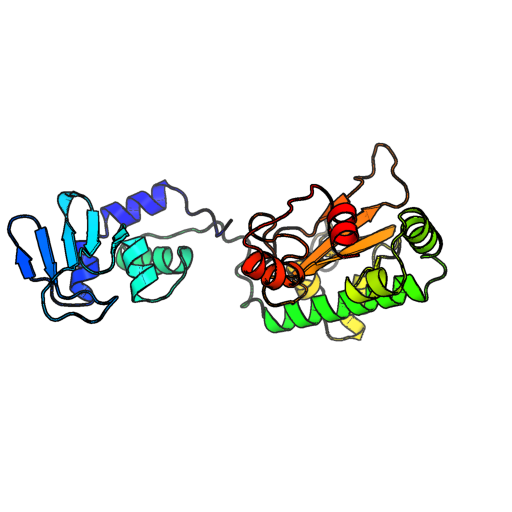 structure (DSSP, 8-state):
------HHHHHHHHHH--HHHHHHTTSPPEEETTEEEE--TTS--SS--EEEETTTTEEEETTT--EE-HHHHHHHHTT--HHHHHHHHHHHHT-------S---S---HHHHHHHHHHHHHHHHHHHHH-STTHHHHHHHHHTT--HHHHHHTT-EEE-S-SSHHHHHSGGGT--HHHHHHTTSEEEPS--GGG--EEES--SEEEEEEE-TTS-EEEEEEEESS--TTS-SEEEPPP-SS--GGG--TTHHHHHHHHHHHT-----SSHHHHHHHT-

pLDDT: mean 88.22, std 13.99, range [33.28, 98.75]

Sequence (279 aa):
MPGIVPKSVLEEIRLRCDIADVIGSYFHLQKSGAAFKALCPFHKEKTPSFHVNPRRQIFHCFGCGAGGDVFKFVMLYEAVDFITAVRMLAERAGVTVRLNEHEAGPAVDKTALYALHEAVAALYQETLHKSAEAADARAYLAKRQLPPEIIRSFGLGYAPDQWDFLVNWAPKRGYSLSQLEAAGLVVRGEGSGAKVRHYDRFRGRIMFPIWNEQGRVVAFSGRALNTTDQTAKYVNSPETPLFRKSRVLYALDRARHAMAEHREAILCEGQIDVIRCHQ